Protein AF-A0A957HQA1-F1 (afdb_monomer_lite)

Radius of gyration: 39.04 Å; chains: 1; bounding box: 112×37×107 Å

Secondary structure (DSSP, 8-state):
--HHHHHHHHHHHHHHHHHHHHHHHHHHHHHHHHHH-EEEETTEEEE-----HHHHHHHHHHHHHHHHHHHHHHHHHHHHHHHHHHHHHHHHHHHHT-S-HHHHHHHHHHHHHTTTTTSSTTTT-B-TT-B-TT-B-TT-B-TT-B-TT-B-TT-B-TT-B-TT-B--HHHHHT-SB-TTPBPTTS-BGGG-------PPP---------PPP--S--TT--S---------SSSSSSSSSSS-S--

Structure (mmCIF, N/CA/C/O backbone):
data_AF-A0A957HQA1-F1
#
_entry.id   AF-A0A957HQA1-F1
#
loop_
_atom_site.group_PDB
_atom_site.id
_atom_site.type_symbol
_atom_site.label_atom_id
_atom_site.label_alt_id
_atom_site.label_comp_id
_atom_site.label_asym_id
_atom_site.label_entity_id
_atom_site.label_seq_id
_atom_site.pdbx_PDB_ins_code
_atom_site.Cartn_x
_atom_site.Cartn_y
_atom_site.Cartn_z
_atom_site.occupancy
_atom_site.B_iso_or_equiv
_atom_site.auth_seq_id
_atom_site.auth_comp_id
_atom_site.auth_asym_id
_atom_site.auth_atom_id
_atom_site.pdbx_PDB_model_num
ATOM 1 N N . MET A 1 1 ? 18.856 -10.582 5.691 1.00 44.25 1 MET A N 1
ATOM 2 C CA . MET A 1 1 ? 19.968 -10.814 4.741 1.00 44.25 1 MET A CA 1
ATOM 3 C C . MET A 1 1 ? 19.550 -10.868 3.257 1.00 44.25 1 MET A C 1
ATOM 5 O O . MET A 1 1 ? 20.418 -11.070 2.426 1.00 44.25 1 MET A O 1
ATOM 9 N N . ASN A 1 2 ? 18.275 -10.636 2.885 1.00 48.44 2 ASN A N 1
ATOM 10 C CA . ASN A 1 2 ? 17.789 -10.863 1.504 1.00 48.44 2 ASN A CA 1
ATOM 11 C C . ASN A 1 2 ? 17.397 -9.585 0.715 1.00 48.44 2 ASN A C 1
ATOM 13 O O . ASN A 1 2 ? 17.156 -9.640 -0.484 1.00 48.44 2 ASN A O 1
ATOM 17 N N . GLN A 1 3 ? 17.344 -8.415 1.366 1.00 47.41 3 GLN A N 1
ATOM 18 C CA . GLN A 1 3 ? 16.954 -7.147 0.717 1.00 47.41 3 GLN A CA 1
ATOM 19 C C . GLN A 1 3 ? 18.099 -6.530 -0.114 1.00 47.41 3 GLN A C 1
ATOM 21 O O . GLN A 1 3 ? 17.869 -5.955 -1.175 1.00 47.41 3 GLN A O 1
ATOM 26 N N . THR A 1 4 ? 19.350 -6.699 0.323 1.00 46.88 4 THR A N 1
ATOM 27 C CA . THR A 1 4 ? 20.542 -6.116 -0.320 1.00 46.88 4 THR A CA 1
ATOM 28 C C . THR A 1 4 ? 20.875 -6.765 -1.669 1.00 46.88 4 THR A C 1
ATOM 30 O O . THR A 1 4 ? 21.336 -6.084 -2.583 1.00 46.88 4 THR A O 1
ATOM 33 N N . ILE A 1 5 ? 20.590 -8.064 -1.816 1.00 53.38 5 ILE A N 1
ATOM 34 C CA . ILE A 1 5 ? 20.849 -8.850 -3.038 1.00 53.38 5 ILE A CA 1
ATOM 35 C C . ILE A 1 5 ? 19.794 -8.558 -4.122 1.00 53.38 5 ILE A C 1
ATOM 37 O O . ILE A 1 5 ? 20.101 -8.503 -5.312 1.00 53.38 5 ILE A O 1
ATOM 41 N N . GLN A 1 6 ? 18.543 -8.322 -3.721 1.00 54.06 6 GLN A N 1
ATOM 42 C CA . GLN A 1 6 ? 17.459 -7.961 -4.642 1.00 54.06 6 GLN A CA 1
ATOM 43 C C . GLN A 1 6 ? 17.639 -6.540 -5.203 1.00 54.06 6 GLN A C 1
ATOM 45 O O . GLN A 1 6 ? 17.403 -6.309 -6.387 1.00 54.06 6 GLN A O 1
ATOM 50 N N . TRP A 1 7 ? 18.121 -5.592 -4.387 1.00 52.28 7 TRP A N 1
ATOM 51 C CA . TRP A 1 7 ? 18.395 -4.218 -4.832 1.00 52.28 7 TRP A CA 1
ATOM 52 C C . TRP A 1 7 ? 19.521 -4.149 -5.876 1.00 52.28 7 TRP A C 1
ATOM 54 O O . TRP A 1 7 ? 19.398 -3.441 -6.873 1.00 52.28 7 TRP A O 1
ATOM 64 N N . THR A 1 8 ? 20.581 -4.944 -5.697 1.00 57.62 8 THR A N 1
ATOM 65 C CA . THR A 1 8 ? 21.710 -5.021 -6.642 1.00 57.62 8 THR A CA 1
ATOM 66 C C . THR A 1 8 ? 21.315 -5.659 -7.973 1.00 57.62 8 THR A C 1
ATOM 68 O O . THR A 1 8 ? 21.642 -5.110 -9.022 1.00 57.62 8 THR A O 1
ATOM 71 N N . LYS A 1 9 ? 20.541 -6.755 -7.964 1.00 59.03 9 LYS A N 1
ATOM 72 C CA . LYS A 1 9 ? 20.028 -7.366 -9.207 1.00 59.03 9 LYS A CA 1
ATOM 73 C C . LYS A 1 9 ? 19.050 -6.462 -9.967 1.00 59.03 9 LYS A C 1
ATOM 75 O O . LYS A 1 9 ? 19.062 -6.452 -11.192 1.00 59.03 9 LYS A O 1
ATOM 80 N N . ARG A 1 10 ? 18.220 -5.690 -9.259 1.00 61.06 10 ARG A N 1
ATOM 81 C CA . ARG A 1 10 ? 17.224 -4.792 -9.869 1.00 61.06 10 ARG A CA 1
ATOM 82 C C . ARG A 1 10 ? 17.860 -3.596 -10.581 1.00 61.06 10 ARG A C 1
ATOM 84 O O . ARG A 1 10 ? 17.420 -3.222 -11.662 1.00 61.06 10 ARG A O 1
ATOM 91 N N . ASN A 1 11 ? 18.922 -3.029 -10.010 1.00 70.19 11 ASN A N 1
ATOM 92 C CA . ASN A 1 11 ? 19.667 -1.959 -10.674 1.00 70.19 11 ASN A CA 1
ATOM 93 C C . ASN A 1 11 ? 20.446 -2.490 -11.885 1.00 70.19 11 ASN A C 1
ATOM 95 O O . ASN A 1 11 ? 20.629 -1.774 -12.858 1.00 70.19 11 ASN A O 1
ATOM 99 N N . PHE A 1 12 ? 20.864 -3.756 -11.860 1.00 82.50 12 PHE A N 1
ATOM 100 C CA . PHE A 1 12 ? 21.630 -4.348 -12.952 1.00 82.50 12 PHE A CA 1
ATOM 101 C C . PHE A 1 12 ? 20.858 -4.381 -14.284 1.00 82.50 12 PHE A C 1
ATOM 103 O O . PHE A 1 12 ? 21.414 -3.996 -15.306 1.00 82.50 12 PHE A O 1
ATOM 110 N N . ILE A 1 13 ? 19.577 -4.773 -14.286 1.00 86.69 13 ILE A N 1
ATOM 111 C CA . ILE A 1 13 ? 18.784 -4.899 -15.528 1.00 86.69 13 ILE A CA 1
ATOM 112 C C . ILE A 1 13 ? 18.572 -3.535 -16.199 1.00 86.69 13 ILE A C 1
ATOM 114 O O . ILE A 1 13 ? 18.790 -3.396 -17.403 1.00 86.69 13 ILE A O 1
ATOM 118 N N . SER A 1 14 ? 18.198 -2.516 -15.423 1.00 88.12 14 SER A N 1
ATOM 119 C CA . SER A 1 14 ? 18.042 -1.152 -15.942 1.00 88.12 14 SER A CA 1
ATOM 120 C C . SER A 1 14 ? 19.374 -0.569 -16.422 1.00 88.12 14 SER A C 1
ATOM 122 O O . SER A 1 14 ? 19.416 0.010 -17.504 1.00 88.12 14 SER A O 1
ATOM 124 N N . ILE A 1 15 ? 20.475 -0.787 -15.689 1.00 90.94 15 ILE A N 1
ATOM 125 C CA . ILE A 1 15 ? 21.826 -0.379 -16.115 1.00 90.94 15 ILE A CA 1
ATOM 126 C C . ILE A 1 15 ? 22.192 -1.007 -17.465 1.00 90.94 15 ILE A C 1
ATOM 128 O O . ILE A 1 15 ? 22.654 -0.294 -18.352 1.00 90.94 15 ILE A O 1
ATOM 132 N N . VAL A 1 16 ? 21.947 -2.308 -17.655 1.00 93.56 16 VAL A N 1
ATOM 133 C CA . VAL A 1 16 ? 22.197 -2.985 -18.940 1.00 93.56 16 VAL A CA 1
ATOM 134 C C . VAL A 1 16 ? 21.375 -2.349 -20.064 1.00 93.56 16 VAL A C 1
ATOM 136 O O . VAL A 1 16 ? 21.927 -2.060 -21.124 1.00 93.56 16 VAL A O 1
ATOM 139 N N . GLY A 1 17 ? 20.091 -2.061 -19.825 1.00 93.81 17 GLY A N 1
ATOM 140 C CA . GLY A 1 17 ? 19.240 -1.363 -20.794 1.00 93.81 17 GLY A CA 1
ATOM 141 C C . GLY A 1 17 ? 19.801 0.005 -21.203 1.00 93.81 17 GLY A C 1
ATOM 142 O O . GLY A 1 17 ? 19.882 0.306 -22.391 1.00 93.81 17 GLY A O 1
ATOM 143 N N . PHE A 1 18 ? 20.264 0.813 -20.244 1.00 95.44 18 PHE A N 1
ATOM 144 C CA . PHE A 1 18 ? 20.869 2.117 -20.539 1.00 95.44 18 PHE A CA 1
ATOM 145 C C . PHE A 1 18 ? 22.213 2.012 -21.268 1.00 95.44 18 PHE A C 1
ATOM 147 O O . PHE A 1 18 ? 22.478 2.816 -22.159 1.00 95.44 18 PHE A O 1
ATOM 154 N N . ILE A 1 19 ? 23.045 1.020 -20.936 1.00 96.06 19 ILE A N 1
ATOM 155 C CA . ILE A 1 19 ? 24.314 0.777 -21.638 1.00 96.06 19 ILE A CA 1
ATOM 156 C C . ILE A 1 19 ? 24.051 0.414 -23.101 1.00 96.06 19 ILE A C 1
ATOM 158 O O . ILE A 1 19 ? 24.708 0.959 -23.986 1.00 96.06 19 ILE A O 1
ATOM 162 N N . LEU A 1 20 ? 23.077 -0.459 -23.371 1.00 96.81 20 LEU A N 1
ATOM 163 C CA . LEU A 1 20 ? 22.708 -0.829 -24.739 1.00 96.81 20 LEU A CA 1
ATOM 164 C C . LEU A 1 20 ? 22.153 0.368 -25.517 1.00 96.81 20 LEU A C 1
ATOM 166 O O . LEU A 1 20 ? 22.534 0.562 -26.667 1.00 96.81 20 LEU A O 1
ATOM 170 N N . ALA A 1 21 ? 21.329 1.210 -24.885 1.00 96.81 21 ALA A N 1
ATOM 171 C CA . ALA A 1 21 ? 20.842 2.443 -25.503 1.00 96.81 21 ALA A CA 1
ATOM 172 C C . ALA A 1 21 ? 21.992 3.408 -25.841 1.00 96.81 21 ALA A C 1
ATOM 174 O O . ALA A 1 21 ? 22.020 3.982 -26.927 1.00 96.81 21 ALA A O 1
ATOM 175 N N . ALA A 1 22 ? 22.963 3.563 -24.936 1.00 97.00 22 ALA A N 1
ATOM 176 C CA . ALA A 1 22 ? 24.139 4.395 -25.171 1.00 97.00 22 ALA A CA 1
ATOM 177 C C . ALA A 1 22 ? 25.023 3.830 -26.294 1.00 97.00 22 ALA A C 1
ATOM 179 O O . ALA A 1 22 ? 25.469 4.582 -27.157 1.00 97.00 22 ALA A O 1
ATOM 180 N N . ALA A 1 23 ? 25.238 2.513 -26.325 1.00 96.50 23 ALA A N 1
ATOM 181 C CA . ALA A 1 23 ? 25.981 1.848 -27.392 1.00 96.50 23 ALA A CA 1
ATOM 182 C C . ALA A 1 23 ? 25.284 2.008 -28.751 1.00 96.50 23 ALA A C 1
ATOM 184 O O . ALA A 1 23 ? 25.939 2.365 -29.728 1.00 96.50 23 ALA A O 1
ATOM 185 N N . ALA A 1 24 ? 23.961 1.821 -28.799 1.00 96.81 24 ALA A N 1
ATOM 186 C CA . ALA A 1 24 ? 23.149 2.054 -29.988 1.00 96.81 24 ALA A CA 1
ATOM 187 C C . ALA A 1 24 ? 23.309 3.488 -30.505 1.00 96.81 24 ALA A C 1
ATOM 189 O O . ALA A 1 24 ? 23.586 3.700 -31.683 1.00 96.81 24 ALA A O 1
ATOM 190 N N . PHE A 1 25 ? 23.207 4.470 -29.606 1.00 96.81 25 PHE A N 1
ATOM 191 C CA . PHE A 1 25 ? 23.376 5.878 -29.943 1.00 96.81 25 PHE A CA 1
ATOM 192 C C . PHE A 1 25 ? 24.779 6.183 -30.481 1.00 96.81 25 PHE A C 1
ATOM 194 O O . PHE A 1 25 ? 24.907 6.824 -31.521 1.00 96.81 25 PHE A O 1
ATOM 201 N N . LEU A 1 26 ? 25.832 5.696 -29.817 1.00 95.44 26 LEU A N 1
ATOM 202 C CA . LEU A 1 26 ? 27.216 5.906 -30.250 1.00 95.44 26 LEU A CA 1
ATOM 203 C C . LEU A 1 26 ? 27.505 5.254 -31.605 1.00 95.44 26 LEU A C 1
ATOM 205 O O . LEU A 1 26 ? 28.166 5.867 -32.436 1.00 95.44 26 LEU A O 1
ATOM 209 N N . MET A 1 27 ? 27.000 4.042 -31.848 1.00 92.88 27 MET A N 1
ATOM 210 C CA . MET A 1 27 ? 27.156 3.367 -33.139 1.00 92.88 27 MET A CA 1
ATOM 211 C C . MET A 1 27 ? 26.398 4.087 -34.253 1.00 92.88 27 MET A C 1
ATOM 213 O O . MET A 1 27 ? 26.952 4.261 -35.335 1.00 92.88 27 MET A O 1
ATOM 217 N N . GLY A 1 28 ? 25.177 4.558 -33.984 1.00 91.88 28 GLY A N 1
ATOM 218 C CA . GLY A 1 28 ? 24.414 5.366 -34.936 1.00 91.88 28 GLY A CA 1
ATOM 219 C C . GLY A 1 28 ? 25.115 6.689 -35.253 1.00 91.88 28 GLY A C 1
ATOM 220 O O . GLY A 1 28 ? 25.251 7.054 -36.418 1.00 91.88 28 GLY A O 1
ATOM 221 N N . LEU A 1 29 ? 25.642 7.372 -34.230 1.00 91.38 29 LEU A N 1
ATOM 222 C CA . LEU A 1 29 ? 26.403 8.611 -34.391 1.00 91.38 29 LEU A CA 1
ATOM 223 C C . LEU A 1 29 ? 27.703 8.388 -35.173 1.00 91.38 29 LEU A C 1
ATOM 225 O O . LEU A 1 29 ? 28.023 9.172 -36.058 1.00 91.38 29 LEU A O 1
ATOM 229 N N . PHE A 1 30 ? 28.442 7.319 -34.874 1.00 88.81 30 PHE A N 1
ATOM 230 C CA . PHE A 1 30 ? 29.665 6.971 -35.596 1.00 88.81 30 PHE A CA 1
ATOM 231 C C . PHE A 1 30 ? 29.376 6.617 -37.058 1.00 88.81 30 PHE A C 1
ATOM 233 O O . PHE A 1 30 ? 30.076 7.093 -37.948 1.00 88.81 30 PHE A O 1
ATOM 240 N N . GLY A 1 31 ? 28.314 5.847 -37.316 1.00 86.31 31 GLY A N 1
ATOM 241 C CA . GLY A 1 31 ? 27.829 5.570 -38.668 1.00 86.31 31 GLY A CA 1
ATOM 242 C C . GLY A 1 31 ? 27.496 6.852 -39.433 1.00 86.31 31 GLY A C 1
ATOM 243 O O . GLY A 1 31 ? 27.969 7.028 -40.553 1.00 86.31 31 GLY A O 1
ATOM 244 N N . TYR A 1 32 ? 26.773 7.780 -38.799 1.00 87.50 32 TYR A N 1
ATOM 245 C CA . TYR A 1 32 ? 26.426 9.079 -39.383 1.00 87.50 32 TYR A CA 1
ATOM 246 C C . TYR A 1 32 ? 27.660 9.942 -39.681 1.00 87.50 32 TYR A C 1
ATOM 248 O O . TYR A 1 32 ? 27.794 10.465 -40.783 1.00 87.50 32 TYR A O 1
ATOM 256 N N . ILE A 1 33 ? 28.586 10.071 -38.722 1.00 84.69 33 ILE A N 1
ATOM 257 C CA . ILE A 1 33 ? 29.827 10.836 -38.912 1.00 84.69 33 ILE A CA 1
ATOM 258 C C . ILE A 1 33 ? 30.634 10.242 -40.062 1.00 84.69 33 ILE A C 1
ATOM 260 O O . ILE A 1 33 ? 31.096 10.985 -40.918 1.00 84.69 33 ILE A O 1
ATOM 264 N N . ASN A 1 34 ? 30.769 8.918 -40.117 1.00 79.25 34 ASN A N 1
ATOM 265 C CA . ASN A 1 34 ? 31.495 8.260 -41.195 1.00 79.25 34 ASN A CA 1
ATOM 266 C C . ASN A 1 34 ? 30.861 8.527 -42.563 1.00 79.25 34 ASN A C 1
ATOM 268 O O . ASN A 1 34 ? 31.594 8.786 -43.504 1.00 79.25 34 ASN A O 1
ATOM 272 N N . GLN A 1 35 ? 29.530 8.511 -42.676 1.00 78.38 35 GLN A N 1
ATOM 273 C CA . GLN A 1 35 ? 28.838 8.800 -43.939 1.00 78.38 35 GLN A CA 1
ATOM 274 C C . GLN A 1 35 ? 28.946 10.268 -44.386 1.00 78.38 35 GLN A C 1
ATOM 276 O O . GLN A 1 35 ? 28.813 10.542 -45.572 1.00 78.38 35 GLN A O 1
ATOM 281 N N . HIS A 1 36 ? 29.174 11.207 -43.463 1.00 80.06 36 HIS A N 1
ATOM 282 C CA . HIS A 1 36 ? 29.108 12.650 -43.736 1.00 80.06 36 HIS A CA 1
ATOM 283 C C . HIS A 1 36 ? 30.406 13.421 -43.432 1.00 80.06 36 HIS A C 1
ATOM 285 O O . HIS A 1 36 ? 30.396 14.651 -43.389 1.00 80.06 36 HIS A O 1
ATOM 291 N N . ALA A 1 37 ? 31.530 12.740 -43.194 1.00 80.00 37 ALA A N 1
ATOM 292 C CA . ALA A 1 37 ? 32.796 13.397 -42.881 1.00 80.00 37 ALA A CA 1
ATOM 293 C C . ALA A 1 37 ? 33.423 14.044 -44.130 1.00 80.00 37 ALA A C 1
ATOM 295 O O . ALA A 1 37 ? 33.881 13.355 -45.043 1.00 80.00 37 ALA A O 1
ATOM 296 N N . THR A 1 38 ? 33.514 15.373 -44.135 1.00 77.38 38 THR A N 1
ATOM 297 C CA . THR A 1 38 ? 34.178 16.170 -45.177 1.00 77.38 38 THR A CA 1
ATOM 298 C C . THR A 1 38 ? 35.317 17.003 -44.590 1.00 77.38 38 THR A C 1
ATOM 300 O O . THR A 1 38 ? 35.286 17.403 -43.423 1.00 77.38 38 THR A O 1
ATOM 303 N N . ILE A 1 39 ? 36.350 17.270 -45.392 1.00 79.31 39 ILE A N 1
ATOM 304 C CA . ILE A 1 39 ? 37.412 18.234 -45.075 1.00 79.31 39 ILE A CA 1
ATOM 305 C C . ILE A 1 39 ? 37.597 19.226 -46.216 1.00 79.31 39 ILE A C 1
ATOM 307 O O . ILE A 1 39 ? 37.361 18.913 -47.378 1.00 79.31 39 ILE A O 1
ATOM 311 N N . MET A 1 40 ? 38.077 20.422 -45.886 1.00 78.56 40 MET A N 1
ATOM 312 C CA . MET A 1 40 ? 38.428 21.432 -46.880 1.00 78.56 40 MET A CA 1
ATOM 313 C C . MET A 1 40 ? 39.889 21.268 -47.295 1.00 78.56 40 MET A C 1
ATOM 315 O O . MET A 1 40 ? 40.793 21.486 -46.487 1.00 78.56 40 MET A O 1
ATOM 319 N N . VAL A 1 41 ? 40.127 20.938 -48.564 1.00 82.31 41 VAL A N 1
ATOM 320 C CA . VAL A 1 41 ? 41.465 20.925 -49.172 1.00 82.31 41 VAL A CA 1
ATOM 321 C C . VAL A 1 41 ? 41.466 21.939 -50.309 1.00 82.31 41 VAL A C 1
ATOM 323 O O . VAL A 1 41 ? 40.676 21.832 -51.240 1.00 82.31 41 VAL A O 1
ATOM 326 N N . ASN A 1 42 ? 42.335 22.953 -50.240 1.00 83.38 42 ASN A N 1
ATOM 327 C CA . ASN A 1 42 ? 42.439 24.011 -51.259 1.00 83.38 42 ASN A CA 1
ATOM 328 C C . ASN A 1 42 ? 41.091 24.689 -51.605 1.00 83.38 42 ASN A C 1
ATOM 330 O O . ASN A 1 42 ? 40.775 24.888 -52.775 1.00 83.38 42 ASN A O 1
ATOM 334 N N . ASN A 1 43 ? 40.290 25.041 -50.590 1.00 83.50 43 ASN A N 1
ATOM 335 C CA . ASN A 1 43 ? 38.942 25.622 -50.729 1.00 83.50 43 ASN A CA 1
ATOM 336 C C . ASN A 1 43 ? 37.916 24.746 -51.478 1.00 83.50 43 ASN A C 1
ATOM 338 O O . ASN A 1 43 ? 36.863 25.251 -51.866 1.00 83.50 43 ASN A O 1
ATOM 342 N N . GLN A 1 44 ? 38.182 23.451 -51.649 1.00 82.12 44 GLN A N 1
ATOM 343 C CA . GLN A 1 44 ? 37.194 22.480 -52.112 1.00 82.12 44 GLN A CA 1
ATOM 344 C C . GLN A 1 44 ? 36.842 21.505 -50.987 1.00 82.12 44 GLN A C 1
ATOM 346 O O . GLN A 1 44 ? 37.721 21.076 -50.235 1.00 82.12 44 GLN A O 1
ATOM 351 N N . GLU A 1 45 ? 35.555 21.175 -50.871 1.00 79.06 45 GLU A N 1
ATOM 352 C CA . GLU A 1 45 ? 35.091 20.092 -50.006 1.00 79.06 45 GLU A CA 1
ATOM 353 C C . GLU A 1 45 ? 35.538 18.759 -50.603 1.00 79.06 45 GLU A C 1
ATOM 355 O O . GLU A 1 45 ? 35.242 18.442 -51.755 1.00 79.06 45 GLU A O 1
ATOM 360 N N . VAL A 1 46 ? 36.277 17.989 -49.814 1.00 77.88 46 VAL A N 1
ATOM 361 C CA . VAL A 1 46 ? 36.701 16.632 -50.136 1.00 77.88 46 VAL A CA 1
ATOM 362 C C . VAL A 1 46 ? 36.097 15.715 -49.080 1.00 77.88 46 VAL A C 1
ATOM 364 O O . VAL A 1 46 ? 36.367 15.866 -47.886 1.00 77.88 46 VAL A O 1
ATOM 367 N N . GLU A 1 47 ? 35.261 14.774 -49.508 1.00 75.12 47 GLU A N 1
ATOM 368 C CA . GLU A 1 47 ? 34.765 13.707 -48.639 1.00 75.12 47 GLU A CA 1
ATOM 369 C C . GLU A 1 47 ? 35.942 12.843 -48.172 1.00 75.12 47 GLU A C 1
ATOM 371 O O . GLU A 1 47 ? 36.780 12.417 -48.966 1.00 75.12 47 GLU A O 1
ATOM 376 N N . LEU A 1 48 ? 36.023 12.587 -46.866 1.00 67.12 48 LEU A N 1
ATOM 377 C CA . LEU A 1 48 ? 37.079 11.762 -46.270 1.00 67.12 48 LEU A CA 1
ATOM 378 C C . LEU A 1 48 ? 36.877 10.256 -46.520 1.00 67.12 48 LEU A C 1
ATOM 380 O O . LEU A 1 48 ? 37.663 9.438 -46.037 1.00 67.12 48 LEU A O 1
ATOM 384 N N . TYR A 1 49 ? 35.807 9.878 -47.217 1.00 61.81 49 TYR A N 1
ATOM 385 C CA . TYR A 1 49 ? 35.302 8.515 -47.241 1.00 61.81 49 TYR A CA 1
ATOM 386 C C . TYR A 1 49 ? 36.000 7.625 -48.280 1.00 61.81 49 TYR A C 1
ATOM 388 O O . TYR A 1 49 ? 36.157 7.995 -49.440 1.00 61.81 49 TYR A O 1
ATOM 396 N N . GLN A 1 50 ? 36.372 6.410 -47.864 1.00 59.09 50 GLN A N 1
ATOM 397 C CA . GLN A 1 50 ? 36.621 5.282 -48.765 1.00 59.09 50 GLN A CA 1
ATOM 398 C C . GLN A 1 50 ? 35.356 4.415 -48.816 1.00 59.09 50 GLN A C 1
ATOM 400 O O . GLN A 1 50 ? 34.928 3.895 -47.785 1.00 59.09 50 GLN A O 1
ATOM 405 N N . ASP A 1 51 ? 34.797 4.256 -50.017 1.00 54.25 51 ASP A N 1
ATOM 406 C CA . ASP A 1 51 ? 33.645 3.426 -50.399 1.00 54.25 51 ASP A CA 1
ATOM 407 C C . ASP A 1 51 ? 33.567 2.057 -49.693 1.00 54.25 51 ASP A C 1
ATOM 409 O O . ASP A 1 51 ? 33.956 1.019 -50.233 1.00 54.25 51 ASP A O 1
ATOM 413 N N . SER A 1 52 ? 32.985 2.001 -48.497 1.00 66.06 52 SER A N 1
ATOM 414 C CA . SER A 1 52 ? 32.472 0.744 -47.951 1.00 66.06 52 SER A CA 1
ATOM 415 C C . SER A 1 52 ? 31.007 0.923 -47.562 1.00 66.06 52 SER A C 1
ATOM 417 O O . SER A 1 52 ? 30.694 1.041 -46.378 1.00 66.06 52 SER A O 1
ATOM 419 N N . PRO A 1 53 ? 30.080 0.905 -48.544 1.00 68.56 53 PRO A N 1
ATOM 420 C CA . PRO A 1 53 ? 28.633 0.889 -48.280 1.00 68.56 53 PRO A CA 1
ATOM 421 C C . PRO A 1 53 ? 28.243 -0.137 -47.200 1.00 68.56 53 PRO A C 1
ATOM 423 O O . PRO A 1 53 ? 27.371 0.110 -46.375 1.00 68.56 53 PRO A O 1
ATOM 426 N N . PHE A 1 54 ? 29.006 -1.230 -47.111 1.00 78.06 54 PHE A N 1
ATOM 427 C CA . PHE A 1 54 ? 28.937 -2.210 -46.033 1.00 78.06 54 PHE A CA 1
ATOM 428 C C . PHE A 1 54 ? 29.031 -1.625 -44.609 1.00 78.06 54 PHE A C 1
ATOM 430 O O . PHE A 1 54 ? 28.229 -2.002 -43.760 1.00 78.06 54 PHE A O 1
ATOM 437 N N . LEU A 1 55 ? 29.992 -0.737 -44.309 1.00 77.06 55 LEU A N 1
ATOM 438 C CA . LEU A 1 55 ? 30.185 -0.221 -42.946 1.00 77.06 55 LEU A CA 1
ATOM 439 C C . LEU A 1 55 ? 29.040 0.704 -42.524 1.00 77.06 55 LEU A C 1
ATOM 441 O O . LEU A 1 55 ? 28.591 0.622 -41.383 1.00 77.06 55 LEU A O 1
ATOM 445 N N . GLY A 1 56 ? 28.543 1.549 -43.431 1.00 78.50 56 GLY A N 1
ATOM 446 C CA . GLY A 1 56 ? 27.393 2.416 -43.163 1.00 78.50 56 GLY A CA 1
ATOM 447 C C . GLY A 1 56 ? 26.138 1.616 -42.800 1.00 78.50 56 GLY A C 1
ATOM 448 O O . GLY A 1 56 ? 25.559 1.822 -41.730 1.00 78.50 56 GLY A O 1
ATOM 449 N N . ASP A 1 57 ? 25.783 0.645 -43.643 1.00 84.06 57 ASP A N 1
ATOM 450 C CA . ASP A 1 57 ? 24.630 -0.234 -43.422 1.00 84.06 57 ASP A CA 1
ATOM 451 C C . ASP A 1 57 ? 24.798 -1.084 -42.154 1.00 84.06 57 ASP A C 1
ATOM 453 O O . ASP A 1 57 ? 23.849 -1.298 -41.398 1.00 84.06 57 ASP A O 1
ATOM 457 N N . PHE A 1 58 ? 26.023 -1.530 -41.869 1.00 86.88 58 PHE A N 1
ATOM 458 C CA . PHE A 1 58 ? 26.349 -2.270 -40.654 1.00 86.88 58 PHE A CA 1
ATOM 459 C C . PHE A 1 58 ? 26.087 -1.449 -39.382 1.00 86.88 58 PHE A C 1
ATOM 461 O O . PHE A 1 58 ? 25.412 -1.937 -38.473 1.00 86.88 58 PHE A O 1
ATOM 468 N N . TYR A 1 59 ? 26.566 -0.199 -39.312 1.00 87.38 59 TYR A N 1
ATOM 469 C CA . TYR A 1 59 ? 26.335 0.665 -38.148 1.00 87.38 59 TYR A CA 1
ATOM 470 C C . TYR A 1 59 ? 24.856 1.019 -37.976 1.00 87.38 59 TYR A C 1
ATOM 472 O O . TYR A 1 59 ? 24.357 1.011 -36.847 1.00 87.38 59 TYR A O 1
ATOM 480 N N . ALA A 1 60 ? 24.136 1.280 -39.069 1.00 87.31 60 ALA A N 1
ATOM 481 C CA . ALA A 1 60 ? 22.700 1.547 -39.026 1.00 87.31 60 ALA A CA 1
ATOM 482 C C . ALA A 1 60 ? 21.906 0.334 -38.505 1.00 87.31 60 ALA A C 1
ATOM 484 O O . ALA A 1 60 ? 21.095 0.473 -37.591 1.00 87.31 60 ALA A O 1
ATOM 485 N N . ASN A 1 61 ? 22.196 -0.867 -39.009 1.00 92.25 61 ASN A N 1
ATOM 486 C CA . ASN A 1 61 ? 21.499 -2.086 -38.599 1.00 92.25 61 ASN A CA 1
ATOM 487 C C . ASN A 1 61 ? 21.791 -2.456 -37.140 1.00 92.25 61 ASN A C 1
ATOM 489 O O . ASN A 1 61 ? 20.866 -2.710 -36.368 1.00 92.25 61 ASN A O 1
ATOM 493 N N . ILE A 1 62 ? 23.064 -2.444 -36.726 1.00 92.56 62 ILE A N 1
ATOM 494 C CA . ILE A 1 62 ? 23.422 -2.790 -35.344 1.00 92.56 62 ILE A CA 1
ATOM 495 C C . ILE A 1 62 ? 22.891 -1.750 -34.360 1.00 92.56 62 ILE A C 1
ATOM 497 O O . ILE A 1 62 ? 22.387 -2.122 -33.301 1.00 92.56 62 ILE A O 1
ATOM 501 N N . SER A 1 63 ? 22.968 -0.457 -34.686 1.00 93.62 63 SER A N 1
ATOM 502 C CA . SER A 1 63 ? 22.419 0.578 -33.805 1.00 93.62 63 SER A CA 1
ATOM 503 C C . SER A 1 63 ? 20.905 0.438 -33.631 1.00 93.62 63 SER A C 1
ATOM 505 O O . SER A 1 63 ? 20.424 0.517 -32.500 1.00 93.62 63 SER A O 1
ATOM 507 N N . ALA A 1 64 ? 20.161 0.156 -34.703 1.00 95.12 64 ALA A N 1
ATOM 508 C CA . ALA A 1 64 ? 18.720 -0.069 -34.638 1.00 95.12 64 ALA A CA 1
ATOM 509 C C . ALA A 1 64 ? 18.360 -1.297 -33.781 1.00 95.12 64 ALA A C 1
ATOM 511 O O . ALA A 1 64 ? 17.494 -1.209 -32.906 1.00 95.12 64 ALA A O 1
ATOM 512 N N . GLU A 1 65 ? 19.062 -2.418 -33.968 1.00 96.81 65 GLU A N 1
ATOM 513 C CA . GLU A 1 65 ? 18.863 -3.639 -33.177 1.00 96.81 65 GLU A CA 1
ATOM 514 C C . GLU A 1 65 ? 19.154 -3.401 -31.690 1.00 96.81 65 GLU A C 1
ATOM 516 O O . GLU A 1 65 ? 18.305 -3.668 -30.835 1.00 96.81 65 GLU A O 1
ATOM 521 N N . LEU A 1 66 ? 20.307 -2.806 -31.362 1.00 95.94 66 LEU A N 1
ATOM 522 C CA . LEU A 1 66 ? 20.669 -2.481 -29.980 1.00 95.94 66 LEU A CA 1
ATOM 523 C C . LEU A 1 66 ? 19.666 -1.518 -29.335 1.00 95.94 66 LEU A C 1
ATOM 525 O O . LEU A 1 66 ? 19.317 -1.695 -28.164 1.00 95.94 66 LEU A O 1
ATOM 529 N N . ALA A 1 67 ? 19.167 -0.533 -30.088 1.00 95.62 67 ALA A N 1
ATOM 530 C CA . ALA A 1 67 ? 18.140 0.385 -29.609 1.00 95.62 67 ALA A CA 1
ATOM 531 C C . ALA A 1 67 ? 16.836 -0.358 -29.285 1.00 95.62 67 ALA A C 1
ATOM 533 O O . ALA A 1 67 ? 16.259 -0.140 -28.217 1.00 95.62 67 ALA A O 1
ATOM 534 N N . SER A 1 68 ? 16.391 -1.272 -30.152 1.00 97.38 68 SER A N 1
ATOM 535 C CA . SER A 1 68 ? 15.162 -2.045 -29.932 1.00 97.38 68 SER A CA 1
ATOM 536 C C . SER A 1 68 ? 15.246 -2.945 -28.690 1.00 97.38 68 SER A C 1
ATOM 538 O O . SER A 1 68 ? 14.312 -2.993 -27.879 1.00 97.38 68 SER A O 1
ATOM 540 N N . ILE A 1 69 ? 16.398 -3.589 -28.478 1.00 96.38 69 ILE A N 1
ATOM 541 C CA . ILE A 1 69 ? 16.664 -4.436 -27.311 1.00 96.38 69 ILE A CA 1
ATOM 542 C C . ILE A 1 69 ? 16.685 -3.581 -26.043 1.00 96.38 69 ILE A C 1
ATOM 544 O O . ILE A 1 69 ? 16.037 -3.927 -25.052 1.00 96.38 69 ILE A O 1
ATOM 548 N N . ALA A 1 70 ? 17.387 -2.446 -26.073 1.00 96.62 70 ALA A N 1
ATOM 549 C CA . ALA A 1 70 ? 17.466 -1.523 -24.948 1.00 96.62 70 ALA A CA 1
ATOM 550 C C . ALA A 1 70 ? 16.078 -1.028 -24.523 1.00 96.62 70 ALA A C 1
ATOM 552 O O . ALA A 1 70 ? 15.723 -1.104 -23.345 1.00 96.62 70 ALA A O 1
ATOM 553 N N . ILE A 1 71 ? 15.267 -0.586 -25.489 1.00 95.88 71 ILE A N 1
ATOM 554 C CA . ILE A 1 71 ? 13.891 -0.139 -25.253 1.00 95.88 71 ILE A CA 1
ATOM 555 C C . ILE A 1 71 ? 13.070 -1.269 -24.628 1.00 95.88 71 ILE A C 1
ATOM 557 O O . ILE A 1 71 ? 12.410 -1.057 -23.611 1.00 95.88 71 ILE A O 1
ATOM 561 N N . THR A 1 72 ? 13.148 -2.477 -25.186 1.00 97.19 72 THR A N 1
ATOM 562 C CA . THR A 1 72 ? 12.414 -3.644 -24.681 1.00 97.19 72 THR A CA 1
ATOM 563 C C . THR A 1 72 ? 12.768 -3.944 -23.222 1.00 97.19 72 THR A C 1
ATOM 565 O O . THR A 1 72 ? 11.874 -4.097 -22.389 1.00 97.19 72 THR A O 1
ATOM 568 N N . ILE A 1 73 ? 14.058 -3.962 -22.877 1.00 95.25 73 ILE A N 1
ATOM 569 C CA . ILE A 1 73 ? 14.529 -4.204 -21.504 1.00 95.25 73 ILE A CA 1
ATOM 570 C C . ILE A 1 73 ? 14.021 -3.121 -20.550 1.00 95.25 73 ILE A C 1
ATOM 572 O O . ILE A 1 73 ? 13.493 -3.442 -19.484 1.00 95.25 73 ILE A O 1
ATOM 576 N N . LEU A 1 74 ? 14.150 -1.848 -20.930 1.00 93.75 74 LEU A N 1
ATOM 577 C CA . LEU A 1 74 ? 13.724 -0.723 -20.096 1.00 93.75 74 LEU A CA 1
ATOM 578 C C . LEU A 1 74 ? 12.205 -0.720 -19.879 1.00 93.75 74 LEU A C 1
ATOM 580 O O . LEU A 1 74 ? 11.748 -0.452 -18.768 1.00 93.75 74 LEU A O 1
ATOM 584 N N . ILE A 1 75 ? 11.420 -1.073 -20.902 1.00 95.25 75 ILE A N 1
ATOM 585 C CA . ILE A 1 75 ? 9.964 -1.228 -20.783 1.00 95.25 75 ILE A CA 1
ATOM 586 C C . ILE A 1 75 ? 9.622 -2.376 -19.829 1.00 95.25 75 ILE A C 1
ATOM 588 O O . ILE A 1 75 ? 8.805 -2.192 -18.925 1.00 95.25 75 ILE A O 1
ATOM 592 N N . ILE A 1 76 ? 10.243 -3.547 -19.997 1.00 93.50 76 ILE A N 1
ATOM 593 C CA . ILE A 1 76 ? 10.003 -4.710 -19.131 1.00 93.50 76 ILE A CA 1
ATOM 594 C C . ILE A 1 76 ? 10.342 -4.374 -17.676 1.00 93.50 76 ILE A C 1
ATOM 596 O O . ILE A 1 76 ? 9.547 -4.659 -16.779 1.00 93.50 76 ILE A O 1
ATOM 600 N N . ASP A 1 77 ? 11.487 -3.736 -17.431 1.00 91.75 77 ASP A N 1
ATOM 601 C CA . ASP A 1 77 ? 11.887 -3.321 -16.089 1.00 91.75 77 ASP A CA 1
ATOM 602 C C . ASP A 1 77 ? 10.895 -2.308 -15.497 1.00 91.75 77 ASP A C 1
ATOM 604 O O . ASP A 1 77 ? 10.402 -2.504 -14.385 1.00 91.75 77 ASP A O 1
ATOM 608 N N . ALA A 1 78 ? 10.494 -1.288 -16.262 1.00 89.19 78 ALA A N 1
ATOM 609 C CA . ALA A 1 78 ? 9.505 -0.307 -15.823 1.00 89.19 78 ALA A CA 1
ATOM 610 C C . ALA A 1 78 ? 8.151 -0.952 -15.467 1.00 89.19 78 ALA A C 1
ATOM 612 O O . ALA A 1 78 ? 7.538 -0.597 -14.453 1.00 89.19 78 ALA A O 1
ATOM 613 N N . ILE A 1 79 ? 7.688 -1.924 -16.260 1.00 91.00 79 ILE A N 1
ATOM 614 C CA . ILE A 1 79 ? 6.462 -2.685 -15.983 1.00 91.00 79 ILE A CA 1
ATOM 615 C C . ILE A 1 79 ? 6.619 -3.507 -14.700 1.00 91.00 79 ILE A C 1
ATOM 617 O O . ILE A 1 79 ? 5.744 -3.463 -13.830 1.00 91.00 79 ILE A O 1
ATOM 621 N N . ASN A 1 80 ? 7.731 -4.224 -14.545 1.00 89.00 80 ASN A N 1
ATOM 622 C CA . ASN A 1 80 ? 7.987 -5.054 -13.369 1.00 89.00 80 ASN A CA 1
ATOM 623 C C . ASN A 1 80 ? 8.091 -4.216 -12.089 1.00 89.00 80 ASN A C 1
ATOM 625 O O . ASN A 1 80 ? 7.523 -4.586 -11.062 1.00 89.00 80 ASN A O 1
ATOM 629 N N . GLN A 1 81 ? 8.732 -3.046 -12.145 1.00 86.06 81 GLN A N 1
ATOM 630 C CA . GLN A 1 81 ? 8.792 -2.123 -11.012 1.00 86.06 81 GLN A CA 1
ATOM 631 C C . GLN A 1 81 ? 7.400 -1.660 -10.566 1.00 86.06 81 GLN A C 1
ATOM 633 O O . GLN A 1 81 ? 7.132 -1.584 -9.364 1.00 86.06 81 GLN A O 1
ATOM 638 N N . ARG A 1 82 ? 6.506 -1.360 -11.518 1.00 88.25 82 ARG A N 1
ATOM 639 C CA . ARG A 1 82 ? 5.121 -0.970 -11.216 1.00 88.25 82 ARG A CA 1
ATOM 640 C C . ARG A 1 82 ? 4.340 -2.125 -10.593 1.00 88.25 82 ARG A C 1
ATOM 642 O O . ARG A 1 82 ? 3.698 -1.921 -9.567 1.00 88.25 82 ARG A O 1
ATOM 649 N N . ARG A 1 83 ? 4.443 -3.331 -11.162 1.00 89.69 83 ARG A N 1
ATOM 650 C CA . ARG A 1 83 ? 3.765 -4.535 -10.649 1.00 89.69 83 ARG A CA 1
ATOM 651 C C . ARG A 1 83 ? 4.194 -4.872 -9.225 1.00 89.69 83 ARG A C 1
ATOM 653 O O . ARG A 1 83 ? 3.335 -5.058 -8.374 1.00 89.69 83 ARG A O 1
ATOM 660 N N . ASN A 1 84 ? 5.495 -4.860 -8.943 1.00 88.69 84 ASN A N 1
ATOM 661 C CA . ASN A 1 84 ? 6.013 -5.203 -7.617 1.00 88.69 84 ASN A CA 1
ATOM 662 C C . ASN A 1 84 ? 5.547 -4.220 -6.536 1.00 88.69 84 ASN A C 1
ATOM 664 O O . ASN A 1 84 ? 5.236 -4.635 -5.424 1.00 88.69 84 ASN A O 1
ATOM 668 N N . LYS A 1 85 ? 5.480 -2.917 -6.852 1.00 88.44 85 LYS A N 1
ATOM 669 C CA . LYS A 1 85 ? 4.955 -1.911 -5.914 1.00 88.44 85 LYS A CA 1
ATOM 670 C C . LYS A 1 85 ? 3.473 -2.128 -5.617 1.00 88.44 85 LYS A C 1
ATOM 672 O O . LYS A 1 85 ? 3.081 -1.969 -4.468 1.00 88.44 85 LYS A O 1
ATOM 677 N N . GLN A 1 86 ? 2.682 -2.484 -6.632 1.00 91.50 86 GLN A N 1
ATOM 678 C CA . GLN A 1 86 ? 1.258 -2.763 -6.444 1.00 91.50 86 GLN A CA 1
ATOM 679 C C . GLN A 1 86 ? 1.036 -4.040 -5.637 1.00 91.50 86 GLN A C 1
ATOM 681 O O . GLN A 1 86 ? 0.323 -3.997 -4.649 1.00 91.50 86 GLN A O 1
ATOM 686 N N . GLN A 1 87 ? 1.740 -5.126 -5.960 1.00 93.69 87 GLN A N 1
ATOM 687 C CA . GLN A 1 87 ? 1.672 -6.365 -5.179 1.00 93.69 87 GLN A CA 1
ATOM 688 C C . GLN A 1 87 ? 2.053 -6.139 -3.716 1.00 93.69 87 GLN A C 1
ATOM 690 O O . GLN A 1 87 ? 1.355 -6.590 -2.819 1.00 93.69 87 GLN A O 1
ATOM 695 N N . GLU A 1 88 ? 3.124 -5.383 -3.459 1.00 95.44 88 GLU A N 1
ATOM 696 C CA . GLU A 1 88 ? 3.510 -5.052 -2.089 1.00 95.44 88 GLU A CA 1
ATOM 697 C C . GLU A 1 88 ? 2.433 -4.223 -1.375 1.00 95.44 88 GLU A C 1
ATOM 699 O O . GLU A 1 88 ? 2.183 -4.437 -0.191 1.00 95.44 88 GLU A O 1
ATOM 704 N N . LEU A 1 89 ? 1.790 -3.277 -2.064 1.00 95.56 89 LEU A N 1
ATOM 705 C CA . LEU A 1 89 ? 0.684 -2.515 -1.492 1.00 95.56 89 LEU A CA 1
ATOM 706 C C . LEU A 1 89 ? -0.516 -3.414 -1.181 1.00 95.56 89 LEU A C 1
ATOM 708 O O . LEU A 1 89 ? -1.037 -3.347 -0.070 1.00 95.56 89 LEU A O 1
ATOM 712 N N . ASP A 1 90 ? -0.924 -4.254 -2.126 1.00 96.81 90 ASP A N 1
ATOM 713 C CA . ASP A 1 90 ? -2.059 -5.165 -1.985 1.00 96.81 90 ASP A CA 1
ATOM 714 C C . ASP A 1 90 ? -1.827 -6.164 -0.843 1.00 96.81 90 ASP A C 1
ATOM 716 O O . ASP A 1 90 ? -2.698 -6.340 0.010 1.00 96.81 90 ASP A O 1
ATOM 720 N N . ASP A 1 91 ? -0.618 -6.722 -0.740 1.00 97.56 91 ASP A N 1
ATOM 721 C CA . ASP A 1 91 ? -0.213 -7.607 0.355 1.00 97.56 91 ASP A CA 1
ATOM 722 C C . ASP A 1 91 ? -0.288 -6.905 1.716 1.00 97.56 91 ASP A C 1
ATOM 724 O O . ASP A 1 91 ? -0.709 -7.499 2.712 1.00 97.56 91 ASP A O 1
ATOM 728 N N . LEU A 1 92 ? 0.127 -5.637 1.787 1.00 98.12 92 LEU A N 1
ATOM 729 C CA . LEU A 1 92 ? 0.065 -4.858 3.023 1.00 98.12 92 LEU A CA 1
ATOM 730 C C . LEU A 1 92 ? -1.366 -4.457 3.378 1.00 98.12 92 LEU A C 1
ATOM 732 O O . LEU A 1 92 ? -1.711 -4.499 4.557 1.00 98.12 92 LEU A O 1
ATOM 736 N N . LYS A 1 93 ? -2.204 -4.113 2.393 1.00 97.94 93 LYS A N 1
ATOM 737 C CA . LYS A 1 93 ? -3.640 -3.871 2.600 1.00 97.94 93 LYS A CA 1
ATOM 738 C C . LYS A 1 93 ? -4.320 -5.133 3.128 1.00 97.94 93 LYS A C 1
ATOM 740 O O . LYS A 1 93 ? -5.032 -5.070 4.128 1.00 97.94 93 LYS A O 1
ATOM 745 N N . TRP A 1 94 ? -4.015 -6.285 2.533 1.00 97.38 94 TRP A N 1
ATOM 746 C CA . TRP A 1 94 ? -4.502 -7.586 2.981 1.00 97.38 94 TRP A CA 1
ATOM 747 C C . TRP A 1 94 ? -4.073 -7.907 4.418 1.00 97.38 94 TRP A C 1
ATOM 749 O O . TRP A 1 94 ? -4.901 -8.254 5.258 1.00 97.38 94 TRP A O 1
ATOM 759 N N . GLN A 1 95 ? -2.785 -7.741 4.738 1.00 98.12 95 GLN A N 1
ATOM 760 C CA . GLN A 1 95 ? -2.268 -7.965 6.094 1.00 98.12 95 GLN A CA 1
ATOM 761 C C . GLN A 1 95 ? -2.877 -6.994 7.112 1.00 98.12 95 GLN A C 1
ATOM 763 O O . GLN A 1 95 ? -3.182 -7.402 8.231 1.00 98.12 95 GLN A O 1
ATOM 768 N N . MET A 1 96 ? -3.092 -5.732 6.732 1.00 97.69 96 MET A N 1
ATOM 769 C CA . MET A 1 96 ? -3.747 -4.731 7.576 1.00 97.69 96 MET A CA 1
ATOM 770 C C . MET A 1 96 ? -5.223 -5.068 7.841 1.00 97.69 96 MET A C 1
ATOM 772 O O . MET A 1 96 ? -5.722 -4.759 8.920 1.00 97.69 96 MET A O 1
ATOM 776 N N . GLY A 1 97 ? -5.900 -5.741 6.904 1.00 97.75 97 GLY A N 1
ATOM 777 C CA . GLY A 1 97 ? -7.263 -6.265 7.061 1.00 97.75 97 GLY A CA 1
ATOM 778 C C . GLY A 1 97 ? -7.366 -7.552 7.894 1.00 97.75 97 GLY A C 1
ATOM 779 O O . GLY A 1 97 ? -8.461 -8.070 8.110 1.00 97.75 97 GLY A O 1
ATOM 780 N N . SER A 1 98 ? -6.243 -8.098 8.369 1.00 98.12 98 SER A N 1
ATOM 781 C CA . SER A 1 98 ? -6.216 -9.381 9.071 1.00 98.12 98 SER A CA 1
ATOM 782 C C . SER A 1 98 ? -6.783 -9.308 10.495 1.00 98.12 98 SER A C 1
ATOM 784 O O . SER A 1 98 ? -6.720 -8.292 11.190 1.00 98.12 98 SER A O 1
ATOM 786 N N . LYS A 1 99 ? -7.288 -10.447 10.982 1.00 97.81 99 LYS A N 1
ATOM 787 C CA . LYS A 1 99 ? -7.650 -10.649 12.398 1.00 97.81 99 LYS A CA 1
ATOM 788 C C . LYS A 1 99 ? -6.425 -10.891 13.289 1.00 97.81 99 LYS A C 1
ATOM 790 O O . LYS A 1 99 ? -6.521 -10.754 14.512 1.00 97.81 99 LYS A O 1
ATOM 795 N N . ASP A 1 100 ? -5.294 -11.257 12.688 1.00 98.06 100 ASP A N 1
ATOM 796 C CA . ASP A 1 100 ? -4.019 -11.437 13.376 1.00 98.06 100 ASP A CA 1
ATOM 797 C C . ASP A 1 100 ? -3.345 -10.079 13.603 1.00 98.06 100 ASP A C 1
ATOM 799 O O . ASP A 1 100 ? -2.871 -9.431 12.668 1.00 98.06 100 ASP A O 1
ATOM 803 N N . ASN A 1 101 ? -3.286 -9.658 14.866 1.00 97.50 101 ASN A N 1
ATOM 804 C CA . ASN A 1 101 ? -2.721 -8.370 15.244 1.00 97.50 101 ASN A CA 1
ATOM 805 C C . ASN A 1 101 ? -1.229 -8.250 14.898 1.00 97.50 101 ASN A C 1
ATOM 807 O O . ASN A 1 101 ? -0.790 -7.162 14.542 1.00 97.50 101 ASN A O 1
ATOM 811 N N . VAL A 1 102 ? -0.451 -9.337 14.939 1.00 98.00 102 VAL A N 1
ATOM 812 C CA . VAL A 1 102 ? 0.990 -9.283 14.636 1.00 98.00 102 VAL A CA 1
ATOM 813 C C . VAL A 1 102 ? 1.208 -8.896 13.173 1.00 98.00 102 VAL A C 1
ATOM 815 O O . VAL A 1 102 ? 2.023 -8.016 12.881 1.00 98.00 102 VAL A O 1
ATOM 818 N N . LEU A 1 103 ? 0.431 -9.490 12.260 1.00 97.88 103 LEU A N 1
ATOM 819 C CA . LEU A 1 103 ? 0.459 -9.145 10.836 1.00 97.88 103 LEU A CA 1
ATOM 820 C C . LEU A 1 103 ? 0.005 -7.704 10.597 1.00 97.88 103 LEU A C 1
ATOM 822 O O . LEU A 1 103 ? 0.650 -6.972 9.846 1.00 97.88 103 LEU A O 1
ATOM 826 N N . VAL A 1 104 ? -1.058 -7.275 11.280 1.00 98.62 104 VAL A N 1
ATOM 827 C CA . VAL A 1 104 ? -1.584 -5.910 11.172 1.00 98.62 104 VAL A CA 1
ATOM 828 C C . VAL A 1 104 ? -0.557 -4.876 11.633 1.00 98.62 104 VAL A C 1
ATOM 830 O O . VAL A 1 104 ? -0.321 -3.888 10.938 1.00 98.62 104 VAL A O 1
ATOM 833 N N . LEU A 1 105 ? 0.089 -5.087 12.783 1.00 98.50 105 LEU A N 1
ATOM 834 C CA . LEU A 1 105 ? 1.089 -4.158 13.314 1.00 98.50 105 LEU A CA 1
ATOM 835 C C . LEU A 1 105 ? 2.300 -4.041 12.384 1.00 98.50 105 LEU A C 1
ATOM 837 O O . LEU A 1 105 ? 2.801 -2.935 12.159 1.00 98.50 105 LEU A O 1
ATOM 841 N N . GLU A 1 106 ? 2.743 -5.158 11.806 1.00 98.25 106 GLU A N 1
ATOM 842 C CA . GLU A 1 106 ? 3.828 -5.158 10.828 1.00 98.25 106 GLU A CA 1
ATOM 843 C C . GLU A 1 106 ? 3.425 -4.452 9.525 1.00 98.25 106 GLU A C 1
ATOM 845 O O . GLU A 1 106 ? 4.208 -3.665 8.979 1.00 98.25 106 GLU A O 1
ATOM 850 N N . ALA A 1 107 ? 2.191 -4.658 9.057 1.00 98.44 107 ALA A N 1
ATOM 851 C CA . ALA A 1 107 ? 1.651 -3.960 7.897 1.00 98.44 107 ALA A CA 1
ATOM 852 C C . ALA A 1 107 ? 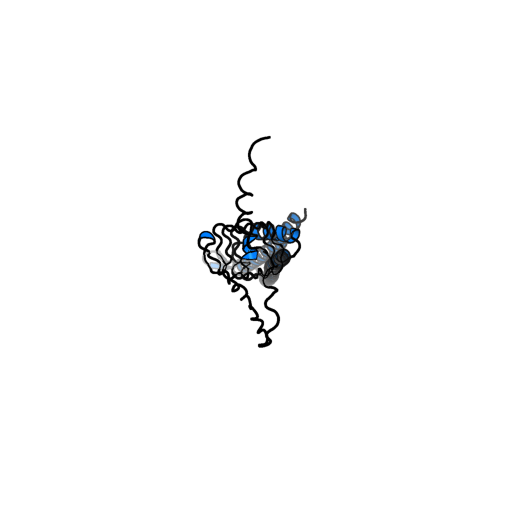1.592 -2.447 8.134 1.00 98.44 107 ALA A C 1
ATOM 854 O O . ALA A 1 107 ? 2.168 -1.681 7.363 1.00 98.44 107 ALA A O 1
ATOM 855 N N . VAL A 1 108 ? 1.007 -2.007 9.252 1.00 98.44 108 VAL A N 1
ATOM 856 C CA . VAL A 1 108 ? 0.934 -0.591 9.650 1.00 98.44 108 VAL A CA 1
ATOM 857 C C . VAL A 1 108 ? 2.331 0.028 9.734 1.00 98.44 108 VAL A C 1
ATOM 859 O O . VAL A 1 108 ? 2.553 1.135 9.239 1.00 98.44 108 VAL A O 1
ATOM 862 N N . ARG A 1 109 ? 3.314 -0.687 10.294 1.00 98.25 109 ARG A N 1
ATOM 863 C CA . ARG A 1 109 ? 4.708 -0.224 10.359 1.00 98.25 109 ARG A CA 1
ATOM 864 C C . ARG A 1 109 ? 5.312 -0.022 8.963 1.00 98.25 109 ARG A C 1
ATOM 866 O O . ARG A 1 109 ? 5.953 1.004 8.722 1.00 98.25 109 ARG A O 1
ATOM 873 N N . LYS A 1 110 ? 5.119 -0.974 8.045 1.00 98.00 110 LYS A N 1
ATOM 874 C CA . LYS A 1 110 ? 5.626 -0.891 6.663 1.00 98.00 110 LYS A CA 1
ATOM 875 C C . LYS A 1 110 ? 4.929 0.206 5.856 1.00 98.00 110 LYS A C 1
ATOM 877 O O . LYS A 1 110 ? 5.618 1.002 5.220 1.00 98.00 110 LYS A O 1
ATOM 882 N N . LEU A 1 111 ? 3.600 0.292 5.933 1.00 97.94 111 LEU A N 1
ATOM 883 C CA . LEU A 1 111 ? 2.802 1.343 5.294 1.00 97.94 111 LEU A CA 1
ATOM 884 C C . LEU A 1 111 ? 3.247 2.733 5.773 1.00 97.94 111 LEU A C 1
ATOM 886 O O . LEU A 1 111 ? 3.438 3.637 4.959 1.00 97.94 111 LEU A O 1
ATOM 890 N N . ARG A 1 112 ? 3.523 2.889 7.078 1.00 96.19 112 ARG A N 1
ATOM 891 C CA . ARG A 1 112 ? 4.084 4.125 7.647 1.00 96.19 112 ARG A CA 1
ATOM 892 C C . ARG A 1 112 ? 5.441 4.475 7.054 1.00 96.19 112 ARG A C 1
ATOM 894 O O . ARG A 1 112 ? 5.646 5.610 6.639 1.00 96.19 112 ARG A O 1
ATOM 901 N N . GLY A 1 113 ? 6.360 3.509 7.006 1.00 96.50 113 GLY A N 1
ATOM 902 C CA . GLY A 1 113 ? 7.703 3.716 6.457 1.00 96.50 113 GLY A CA 1
ATOM 903 C C . GLY A 1 113 ? 7.693 4.156 4.989 1.00 96.50 113 GLY A C 1
ATOM 904 O O . GLY A 1 113 ? 8.578 4.894 4.566 1.00 96.50 113 GLY A O 1
ATOM 905 N N . LYS A 1 114 ? 6.667 3.752 4.231 1.00 95.88 114 LYS A N 1
ATOM 906 C CA . LYS A 1 114 ? 6.458 4.139 2.827 1.00 95.88 114 LYS A CA 1
ATOM 907 C C . LYS A 1 114 ? 5.644 5.419 2.642 1.00 95.88 114 LYS A C 1
ATOM 909 O O . LYS A 1 114 ? 5.510 5.867 1.511 1.00 95.88 114 LYS A O 1
ATOM 914 N N . LYS A 1 115 ? 5.126 6.006 3.727 1.00 96.88 115 LYS A N 1
ATOM 915 C CA . LYS A 1 115 ? 4.183 7.139 3.733 1.00 96.88 115 LYS A CA 1
ATOM 916 C C . LYS A 1 115 ? 2.807 6.843 3.112 1.00 96.88 115 LYS A C 1
ATOM 918 O O . LYS A 1 115 ? 1.984 7.744 3.048 1.00 96.88 115 LYS A O 1
ATOM 923 N N . TRP A 1 116 ? 2.508 5.584 2.791 1.00 96.88 116 TRP A N 1
ATOM 924 C CA . TRP A 1 116 ? 1.204 5.167 2.254 1.00 96.88 116 TRP A CA 1
ATOM 925 C C . TRP A 1 116 ? 0.058 5.301 3.259 1.00 96.88 116 TRP A C 1
ATOM 927 O O . TRP A 1 116 ? -1.100 5.351 2.872 1.00 96.88 116 TRP A O 1
ATOM 937 N N . LEU A 1 117 ? 0.361 5.378 4.561 1.00 96.62 117 LEU A N 1
ATOM 938 C CA . LEU A 1 117 ? -0.657 5.696 5.569 1.00 96.62 117 LEU A CA 1
ATOM 939 C C . LEU A 1 117 ? -1.182 7.129 5.460 1.00 96.62 117 LEU A C 1
ATOM 941 O O . LEU A 1 117 ? -2.237 7.377 6.017 1.00 96.62 117 LEU A O 1
ATOM 945 N N . ILE A 1 118 ? -0.445 8.066 4.855 1.00 97.19 118 ILE A N 1
ATOM 946 C CA . ILE A 1 118 ? -0.719 9.511 4.975 1.00 97.19 118 ILE A CA 1
ATOM 947 C C . ILE A 1 118 ? -0.913 10.221 3.629 1.00 97.19 118 ILE A C 1
ATOM 949 O O . ILE A 1 118 ? -1.180 11.415 3.615 1.00 97.19 118 ILE A O 1
ATOM 953 N N . ASP A 1 119 ? -0.723 9.528 2.506 1.00 96.19 119 ASP A N 1
ATOM 954 C CA . ASP A 1 119 ? -0.773 10.103 1.152 1.00 96.19 119 ASP A CA 1
ATOM 955 C C . ASP A 1 119 ? -2.105 9.841 0.424 1.00 96.19 119 ASP A C 1
ATOM 957 O O . ASP A 1 119 ? -2.214 10.093 -0.774 1.00 96.19 119 ASP A O 1
ATOM 961 N N . GLY A 1 120 ? -3.100 9.306 1.138 1.00 96.12 120 GLY A N 1
ATOM 962 C CA . GLY A 1 120 ? -4.404 8.925 0.596 1.00 96.12 120 GLY A CA 1
ATOM 963 C C . GLY A 1 120 ? -4.455 7.544 -0.066 1.00 96.12 120 GLY A C 1
ATOM 964 O O . GLY A 1 120 ? -5.519 7.106 -0.492 1.00 96.12 120 GLY A O 1
ATOM 965 N N . THR A 1 121 ? -3.355 6.781 -0.104 1.00 96.75 121 THR A N 1
ATOM 966 C CA . THR A 1 121 ? -3.328 5.431 -0.713 1.00 96.75 121 THR A CA 1
ATOM 967 C C . THR A 1 121 ? -4.338 4.450 -0.087 1.00 96.75 121 THR A C 1
ATOM 969 O O . THR A 1 121 ? -4.747 3.464 -0.719 1.00 96.75 121 THR A O 1
ATOM 972 N N . LEU A 1 122 ? -4.726 4.690 1.169 1.00 97.50 122 LEU A N 1
ATOM 973 C CA . LEU A 1 122 ? -5.670 3.863 1.925 1.00 97.50 122 LEU A CA 1
ATOM 974 C C . LEU A 1 122 ? -7.103 4.414 1.938 1.00 97.50 122 LEU A C 1
ATOM 976 O O . LEU A 1 122 ? -7.936 3.872 2.662 1.00 97.50 122 LEU A O 1
ATOM 980 N N . HIS A 1 123 ? -7.420 5.438 1.139 1.00 97.94 123 HIS A N 1
ATOM 981 C CA . HIS A 1 123 ? -8.804 5.891 0.978 1.00 97.94 123 HIS A CA 1
ATOM 982 C C . HIS A 1 123 ? -9.709 4.732 0.557 1.00 97.94 123 HIS A C 1
ATOM 984 O O . HIS A 1 123 ? -9.363 3.942 -0.326 1.00 97.94 123 HIS A O 1
ATOM 990 N N . GLY A 1 124 ? -10.862 4.610 1.209 1.00 97.69 124 GLY A N 1
ATOM 991 C CA . GLY A 1 124 ? -11.844 3.570 0.905 1.00 97.69 124 GLY A CA 1
ATOM 992 C C . GLY A 1 124 ? -11.402 2.139 1.226 1.00 97.69 124 GLY A C 1
ATOM 993 O O . GLY A 1 124 ? -12.043 1.199 0.759 1.00 97.69 124 GLY A O 1
ATOM 994 N N . ILE A 1 125 ? -10.310 1.931 1.975 1.00 98.12 125 ILE A N 1
ATOM 995 C CA . ILE A 1 125 ? -9.822 0.580 2.281 1.00 98.12 125 ILE A CA 1
ATOM 996 C C . ILE A 1 125 ? -10.864 -0.246 3.050 1.00 98.12 125 ILE A C 1
ATOM 998 O O . ILE A 1 125 ? -11.481 0.238 3.999 1.00 98.12 125 ILE A O 1
ATOM 1002 N N . ASP A 1 126 ? -11.030 -1.514 2.673 1.00 98.25 126 ASP A N 1
ATOM 1003 C CA . ASP A 1 126 ? -11.862 -2.468 3.408 1.00 98.25 126 ASP A CA 1
ATOM 1004 C C . ASP A 1 126 ? -11.037 -3.174 4.491 1.00 98.25 126 ASP A C 1
ATOM 1006 O O . ASP A 1 126 ? -10.132 -3.952 4.187 1.00 98.25 126 ASP A O 1
ATOM 1010 N N . LEU A 1 127 ? -11.344 -2.891 5.758 1.00 98.31 127 LEU A N 1
ATOM 1011 C CA . LEU A 1 127 ? -10.687 -3.478 6.928 1.00 98.31 127 LEU A CA 1
ATOM 1012 C C . LEU A 1 127 ? -11.689 -4.200 7.834 1.00 98.31 127 LEU A C 1
ATOM 1014 O O . LEU A 1 127 ? -11.428 -4.373 9.024 1.00 98.31 127 LEU A O 1
ATOM 1018 N N . ARG A 1 128 ? -12.848 -4.616 7.313 1.00 98.00 128 ARG A N 1
ATOM 1019 C CA . ARG A 1 128 ? -13.912 -5.213 8.130 1.00 98.00 128 ARG A CA 1
ATOM 1020 C C . ARG A 1 128 ? -13.412 -6.364 9.000 1.00 98.00 128 ARG A C 1
ATOM 1022 O O . ARG A 1 128 ? -12.866 -7.356 8.521 1.00 98.00 128 ARG A O 1
ATOM 1029 N N . GLY A 1 129 ? -13.649 -6.252 10.305 1.00 97.31 129 GLY A N 1
ATOM 1030 C CA . GLY A 1 129 ? -13.247 -7.256 11.289 1.00 97.31 129 GLY A CA 1
ATOM 1031 C C . GLY A 1 129 ? -11.742 -7.336 11.576 1.00 97.31 129 GLY A C 1
ATOM 1032 O O . GLY A 1 129 ? -11.333 -8.246 12.303 1.00 97.31 129 GLY A O 1
ATOM 1033 N N . ALA A 1 130 ? -10.923 -6.426 11.039 1.00 98.44 130 ALA A N 1
ATOM 1034 C CA . ALA A 1 130 ? -9.487 -6.397 11.289 1.00 98.44 130 ALA A CA 1
ATOM 1035 C C . ALA A 1 130 ? -9.160 -6.127 12.765 1.00 98.44 130 ALA A C 1
ATOM 1037 O O . ALA A 1 130 ? -9.915 -5.480 13.500 1.00 98.44 130 ALA A O 1
ATOM 1038 N N . ASN A 1 131 ? -7.997 -6.599 13.210 1.00 98.62 131 ASN A N 1
ATOM 1039 C CA . ASN A 1 131 ? -7.521 -6.380 14.572 1.00 98.62 131 ASN A CA 1
ATOM 1040 C C . ASN A 1 131 ? -6.431 -5.301 14.628 1.00 98.62 131 ASN A C 1
ATOM 1042 O O . ASN A 1 131 ? -5.240 -5.606 14.708 1.00 98.62 131 ASN A O 1
ATOM 1046 N N . LEU A 1 132 ? -6.858 -4.036 14.642 1.00 98.50 132 LEU A N 1
ATOM 1047 C CA . LEU A 1 132 ? -6.003 -2.846 14.735 1.00 98.50 132 LEU A CA 1
ATOM 1048 C C . LEU A 1 132 ? -5.668 -2.443 16.183 1.00 98.50 132 LEU A C 1
ATOM 1050 O O . LEU A 1 132 ? -5.221 -1.321 16.429 1.00 98.50 132 LEU A O 1
ATOM 1054 N N . SER A 1 133 ? -5.844 -3.347 17.150 1.00 98.50 133 SER A N 1
ATOM 1055 C CA . SER A 1 133 ? -5.517 -3.077 18.553 1.00 98.50 133 SER A CA 1
ATOM 1056 C C . SER A 1 133 ? -4.063 -2.608 18.692 1.00 98.50 133 SER A C 1
ATOM 1058 O O . SER A 1 133 ? -3.155 -3.191 18.097 1.00 98.50 133 SER A O 1
ATOM 1060 N N . SER A 1 134 ? -3.842 -1.529 19.448 1.00 98.38 134 SER A N 1
ATOM 1061 C CA . SER A 1 134 ? -2.529 -0.886 19.650 1.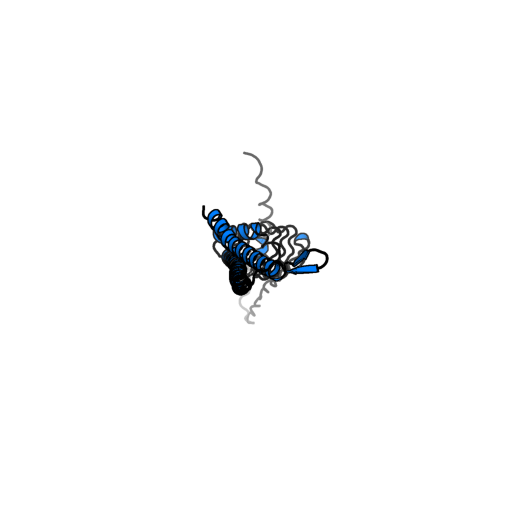00 98.38 134 SER A CA 1
ATOM 1062 C C . SER A 1 134 ? -1.805 -0.407 18.377 1.00 98.38 134 SER A C 1
ATOM 1064 O O . SER A 1 134 ? -0.630 -0.028 18.437 1.00 98.38 134 SER A O 1
ATOM 1066 N N . ALA A 1 135 ? -2.475 -0.378 17.220 1.00 98.44 135 ALA A N 1
ATOM 1067 C CA . ALA A 1 135 ? -1.870 0.072 15.974 1.00 98.44 135 ALA A CA 1
ATOM 1068 C C . ALA A 1 135 ? -1.499 1.560 16.026 1.00 98.44 135 ALA A C 1
ATOM 1070 O O . ALA A 1 135 ? -2.250 2.411 16.506 1.00 98.44 135 ALA A O 1
ATOM 1071 N N . LYS A 1 136 ? -0.322 1.893 15.487 1.00 98.19 136 LYS A N 1
ATOM 1072 C CA . LYS A 1 136 ? 0.163 3.273 15.378 1.00 98.19 136 LYS A CA 1
ATOM 1073 C C . LYS A 1 136 ? -0.377 3.910 14.097 1.00 98.19 136 LYS A C 1
ATOM 1075 O O . LYS A 1 136 ? 0.310 3.904 13.076 1.00 98.19 136 LYS A O 1
ATOM 1080 N N . LEU A 1 137 ? -1.579 4.479 14.160 1.00 98.19 137 LEU A N 1
ATOM 1081 C CA . LEU A 1 137 ? -2.316 5.106 13.049 1.00 98.19 137 LEU A CA 1
ATOM 1082 C C . LEU A 1 137 ? -2.342 6.646 13.124 1.00 98.19 137 LEU A C 1
ATOM 1084 O O . LEU A 1 137 ? -3.150 7.290 12.470 1.00 98.19 137 LEU A O 1
ATOM 1088 N N . PHE A 1 138 ? -1.440 7.262 13.891 1.00 97.31 138 PHE A N 1
ATOM 1089 C CA . PHE A 1 138 ? -1.364 8.720 13.983 1.00 97.31 138 PHE A CA 1
ATOM 1090 C C . PHE A 1 138 ? -1.145 9.355 12.601 1.00 97.31 138 PHE A C 1
ATOM 1092 O O . PHE A 1 138 ? -0.298 8.875 11.835 1.00 97.31 138 PHE A O 1
ATOM 1099 N N . MET A 1 139 ? -1.896 10.418 12.304 1.00 98.00 139 MET A N 1
ATOM 1100 C CA . MET A 1 139 ? -1.953 11.105 11.005 1.00 98.00 139 MET A CA 1
ATOM 1101 C C . MET A 1 139 ? -2.396 10.229 9.822 1.00 98.00 139 MET A C 1
ATOM 1103 O O . MET A 1 139 ? -2.224 10.644 8.681 1.00 98.00 139 MET A O 1
ATOM 1107 N N . ALA A 1 140 ? -2.907 9.015 10.060 1.00 98.31 140 ALA A N 1
ATOM 1108 C CA . ALA A 1 140 ? -3.322 8.145 8.968 1.00 98.31 140 ALA A CA 1
ATOM 1109 C C . ALA A 1 140 ? -4.530 8.733 8.235 1.00 98.31 140 ALA A C 1
ATOM 1111 O O . ALA A 1 140 ? -5.477 9.193 8.870 1.00 98.31 140 ALA A O 1
ATOM 1112 N N . ASP A 1 141 ? -4.496 8.677 6.913 1.00 98.62 141 ASP A N 1
ATOM 1113 C CA . ASP A 1 141 ? -5.590 9.068 6.046 1.00 98.62 141 ASP A CA 1
ATOM 1114 C C . ASP A 1 141 ? -6.422 7.833 5.684 1.00 98.62 141 ASP A C 1
ATOM 1116 O O . ASP A 1 141 ? -6.058 7.035 4.818 1.00 98.62 141 ASP A O 1
ATOM 1120 N N . LEU A 1 142 ? -7.503 7.642 6.439 1.00 98.38 142 LEU A N 1
ATOM 1121 C CA . LEU A 1 142 ? -8.443 6.524 6.347 1.00 98.38 142 LEU A CA 1
ATOM 1122 C C . LEU A 1 142 ? -9.816 7.015 5.868 1.00 98.38 142 LEU A C 1
ATOM 1124 O O . LEU A 1 142 ? -10.848 6.440 6.222 1.00 98.38 142 LEU A O 1
ATOM 1128 N N . GLU A 1 143 ? -9.837 8.089 5.079 1.00 98.56 143 GLU A N 1
ATOM 1129 C CA . GLU A 1 143 ? -11.068 8.627 4.516 1.00 98.56 143 GLU A CA 1
ATOM 1130 C C . GLU A 1 143 ? -11.852 7.544 3.761 1.00 98.56 143 GLU A C 1
ATOM 1132 O O . GLU A 1 143 ? -11.310 6.828 2.918 1.00 98.56 143 GLU A O 1
ATOM 1137 N N . GLY A 1 144 ? -13.137 7.400 4.082 1.00 98.44 144 GLY A N 1
ATOM 1138 C CA . GLY A 1 144 ? -14.020 6.412 3.461 1.00 98.44 144 GLY A CA 1
ATOM 1139 C C . GLY A 1 144 ? -13.712 4.953 3.812 1.00 98.44 144 GLY A C 1
ATOM 1140 O O . GLY A 1 144 ? -14.339 4.060 3.244 1.00 98.44 144 GLY A O 1
ATOM 1141 N N . ALA A 1 145 ? -12.757 4.673 4.706 1.00 98.44 145 ALA A N 1
ATOM 1142 C CA . ALA A 1 145 ? -12.395 3.305 5.061 1.00 98.44 145 ALA A CA 1
ATOM 1143 C C . ALA A 1 145 ? -13.577 2.548 5.685 1.00 98.44 145 ALA A C 1
ATOM 1145 O O . ALA A 1 145 ? -14.322 3.081 6.511 1.00 98.44 145 ALA A O 1
ATOM 1146 N N . ASN A 1 146 ? -13.722 1.269 5.343 1.00 98.50 146 ASN A N 1
ATOM 1147 C CA . ASN A 1 146 ? -14.697 0.399 5.979 1.00 98.50 146 ASN A CA 1
ATOM 1148 C C . ASN A 1 146 ? -14.090 -0.252 7.228 1.00 98.50 146 ASN A C 1
ATOM 1150 O O . ASN A 1 146 ? -13.299 -1.190 7.123 1.00 98.50 146 ASN A O 1
ATOM 1154 N N . LEU A 1 147 ? -14.463 0.250 8.406 1.00 98.06 147 LEU A N 1
ATOM 1155 C CA . LEU A 1 147 ? -13.962 -0.198 9.706 1.00 98.06 147 LEU A CA 1
ATOM 1156 C C . LEU A 1 147 ? -15.017 -0.991 10.500 1.00 98.06 147 LEU A C 1
ATOM 1158 O O . LEU A 1 147 ? -14.879 -1.155 11.715 1.00 98.06 147 LEU A O 1
ATOM 1162 N N . GLU A 1 148 ? -16.059 -1.519 9.848 1.00 97.56 148 GLU A N 1
ATOM 1163 C CA . GLU A 1 148 ? -17.106 -2.304 10.514 1.00 97.56 148 GLU A CA 1
ATOM 1164 C C . GLU A 1 148 ? -16.486 -3.467 11.311 1.00 97.56 148 GLU A C 1
ATOM 1166 O O . GLU A 1 148 ? -15.691 -4.253 10.784 1.00 97.56 148 GLU A O 1
ATOM 1171 N N . LYS A 1 149 ? -16.842 -3.598 12.596 1.00 97.12 149 LYS A N 1
ATOM 1172 C CA . LYS A 1 149 ? -16.360 -4.665 13.504 1.00 97.12 149 LYS A CA 1
ATOM 1173 C C . LYS A 1 149 ? -14.833 -4.727 13.699 1.00 97.12 149 LYS A C 1
ATOM 1175 O O . LYS A 1 149 ? -14.331 -5.705 14.256 1.00 97.12 149 LYS A O 1
ATOM 1180 N N . VAL A 1 150 ? -14.079 -3.713 13.274 1.00 98.19 150 VAL A N 1
ATOM 1181 C CA . VAL A 1 150 ? -12.655 -3.557 13.600 1.00 98.19 150 VAL A CA 1
ATOM 1182 C C . VAL A 1 150 ? -12.456 -3.442 15.110 1.00 98.19 150 VAL A C 1
ATOM 1184 O O . VAL A 1 150 ? -13.192 -2.727 15.793 1.00 98.19 150 VAL A O 1
ATOM 1187 N N . LYS A 1 151 ? -11.412 -4.095 15.626 1.00 98.44 151 LYS A N 1
ATOM 1188 C CA . LYS A 1 151 ? -10.939 -3.897 17.003 1.00 98.44 151 LYS A CA 1
ATOM 1189 C C . LYS A 1 151 ? -9.953 -2.732 17.044 1.00 98.44 151 LYS A C 1
ATOM 1191 O O . LYS A 1 151 ? -8.883 -2.831 16.446 1.00 98.44 151 LYS A O 1
ATOM 1196 N N . LEU A 1 152 ? -10.302 -1.661 17.756 1.00 98.25 152 LEU A N 1
ATOM 1197 C CA . LEU A 1 152 ? -9.482 -0.449 17.901 1.00 98.25 152 LEU A CA 1
ATOM 1198 C C . LEU A 1 152 ? -8.871 -0.290 19.301 1.00 98.25 152 LEU A C 1
ATOM 1200 O O . LEU A 1 152 ? -8.289 0.752 19.584 1.00 98.25 152 LEU A O 1
ATOM 1204 N N . ASN A 1 153 ? -8.947 -1.314 20.156 1.00 98.44 153 ASN A N 1
ATOM 1205 C CA . ASN A 1 153 ? -8.485 -1.269 21.545 1.00 98.44 153 ASN A CA 1
ATOM 1206 C C . ASN A 1 153 ? -7.064 -0.685 21.658 1.00 98.44 153 ASN A C 1
ATOM 1208 O O . ASN A 1 153 ? -6.084 -1.298 21.224 1.00 98.44 153 ASN A O 1
ATOM 1212 N N . GLY A 1 154 ? -6.942 0.514 22.229 1.00 97.44 154 GLY A N 1
ATOM 1213 C CA . GLY A 1 154 ? -5.658 1.195 22.413 1.00 97.44 154 GLY A CA 1
ATOM 1214 C C . GLY A 1 154 ? -4.973 1.667 21.121 1.00 97.44 154 GLY A C 1
ATOM 1215 O O . GLY A 1 154 ? -3.792 2.003 21.158 1.00 97.44 154 GLY A O 1
ATOM 1216 N N . ALA A 1 155 ? -5.657 1.680 19.974 1.00 98.25 155 ALA A N 1
ATOM 1217 C CA . ALA A 1 155 ? -5.113 2.199 18.721 1.00 98.25 155 ALA A CA 1
ATOM 1218 C C . ALA A 1 155 ? -4.828 3.708 18.824 1.00 98.25 155 ALA A C 1
ATOM 1220 O O . ALA A 1 155 ? -5.609 4.469 19.398 1.00 98.25 155 ALA A O 1
ATOM 1221 N N . PHE A 1 156 ? -3.713 4.155 18.251 1.00 98.25 156 PHE A N 1
ATOM 1222 C CA . PHE A 1 156 ? -3.305 5.558 18.269 1.00 98.25 156 PHE A CA 1
ATOM 1223 C C . PHE A 1 156 ? -3.764 6.243 16.983 1.00 98.25 156 PHE A C 1
ATOM 1225 O O . PHE A 1 156 ? -3.101 6.102 15.960 1.00 98.25 156 PHE A O 1
ATOM 1232 N N . LEU A 1 157 ? -4.860 6.995 17.043 1.00 98.25 157 LEU A N 1
ATOM 1233 C CA . LEU A 1 157 ? -5.510 7.686 15.921 1.00 98.25 157 LEU A CA 1
ATOM 1234 C C . LEU A 1 157 ? -5.365 9.218 15.995 1.00 98.25 157 LEU A C 1
ATOM 1236 O O . LEU A 1 157 ? -6.076 9.943 15.307 1.00 98.25 157 LEU A O 1
ATOM 1240 N N . LYS A 1 158 ? -4.423 9.734 16.797 1.00 98.12 158 LYS A N 1
ATOM 1241 C CA . LYS A 1 158 ? -4.133 11.175 16.882 1.00 98.12 158 LYS A CA 1
ATOM 1242 C C . LYS A 1 158 ? -3.941 11.783 15.486 1.00 98.12 158 LYS A C 1
ATOM 1244 O O . LYS A 1 158 ? -3.077 11.323 14.737 1.00 98.12 158 LYS A O 1
ATOM 1249 N N . MET A 1 159 ? -4.699 12.830 15.163 1.00 98.12 159 MET A N 1
ATOM 1250 C CA . MET A 1 159 ? -4.704 13.523 13.865 1.00 98.12 159 MET A CA 1
ATOM 1251 C C . MET A 1 159 ? -5.058 12.640 12.653 1.00 98.12 159 MET A C 1
ATOM 1253 O O . MET A 1 159 ? -4.747 13.019 11.528 1.00 98.12 159 MET A O 1
ATOM 1257 N N . ALA A 1 160 ? -5.648 11.457 12.847 1.00 98.38 160 ALA A N 1
ATOM 1258 C CA . ALA A 1 160 ? -6.095 10.622 11.734 1.00 98.38 160 ALA A CA 1
ATOM 1259 C C . ALA A 1 160 ? -7.312 11.243 11.031 1.00 98.38 160 ALA A C 1
ATOM 1261 O O . ALA A 1 160 ? -8.153 11.864 11.681 1.00 98.38 160 ALA A O 1
ATOM 1262 N N . ASN A 1 161 ? -7.420 11.052 9.719 1.00 98.69 161 ASN A N 1
ATOM 1263 C CA . ASN A 1 161 ? -8.604 11.408 8.950 1.00 98.69 161 ASN A CA 1
ATOM 1264 C C . ASN A 1 161 ? -9.524 10.189 8.828 1.00 98.69 161 ASN A C 1
ATOM 1266 O O . ASN A 1 161 ? -9.187 9.233 8.135 1.00 98.69 161 ASN A O 1
ATOM 1270 N N . LEU A 1 162 ? -10.668 10.215 9.514 1.00 98.31 162 LEU A N 1
ATOM 1271 C CA . LEU A 1 162 ? -11.713 9.188 9.463 1.00 98.31 162 LEU A CA 1
ATOM 1272 C C . LEU A 1 162 ? -12.970 9.693 8.745 1.00 98.31 162 LEU A C 1
ATOM 1274 O O . LEU A 1 162 ? -14.020 9.068 8.866 1.00 98.31 162 LEU A O 1
ATOM 1278 N N . ARG A 1 163 ? -12.898 10.814 8.014 1.00 98.31 163 ARG A N 1
ATOM 1279 C CA . ARG A 1 163 ? -14.037 11.373 7.274 1.00 98.31 163 ARG A CA 1
ATOM 1280 C C . ARG A 1 163 ? -14.689 10.294 6.411 1.00 98.31 163 ARG A C 1
ATOM 1282 O O . ARG A 1 163 ? -13.996 9.559 5.715 1.00 98.31 163 ARG A O 1
ATOM 1289 N N . ASN A 1 164 ? -16.013 10.179 6.456 1.00 97.94 164 ASN A N 1
ATOM 1290 C CA . ASN A 1 164 ? -16.784 9.156 5.737 1.00 97.94 164 ASN A CA 1
ATOM 1291 C C . ASN A 1 164 ? -16.418 7.689 6.062 1.00 97.94 164 ASN A C 1
ATOM 1293 O O . ASN A 1 164 ? -16.897 6.790 5.371 1.00 97.94 164 ASN A O 1
ATOM 1297 N N . ALA A 1 165 ? -15.577 7.408 7.063 1.00 98.06 165 ALA A N 1
ATOM 1298 C CA . ALA A 1 165 ? -15.249 6.037 7.436 1.00 98.06 165 ALA A CA 1
ATOM 1299 C C . ALA A 1 165 ? -16.451 5.356 8.109 1.00 98.06 165 ALA A C 1
ATOM 1301 O O . ALA A 1 165 ? -17.135 5.949 8.945 1.00 98.06 165 ALA A O 1
ATOM 1302 N N . ASN A 1 166 ? -16.684 4.086 7.783 1.00 97.69 166 ASN A N 1
ATOM 1303 C CA . ASN A 1 166 ? -17.725 3.281 8.417 1.00 97.69 166 ASN A CA 1
ATOM 1304 C C . ASN A 1 166 ? -17.210 2.721 9.749 1.00 97.69 166 ASN A C 1
ATOM 1306 O O . ASN A 1 166 ? -16.584 1.663 9.775 1.00 97.69 166 ASN A O 1
ATOM 1310 N N . VAL A 1 167 ? -17.438 3.448 10.842 1.00 96.44 167 VAL A N 1
ATOM 1311 C CA . VAL A 1 167 ? -17.019 3.081 12.201 1.00 96.44 167 VAL A CA 1
ATOM 1312 C C . VAL A 1 167 ? -18.077 3.528 13.208 1.00 96.44 167 VAL A C 1
ATOM 1314 O O . VAL A 1 167 ? -18.646 4.609 13.062 1.00 96.44 167 VAL A O 1
ATOM 1317 N N . THR A 1 168 ? -18.356 2.716 14.231 1.00 95.00 168 THR A N 1
ATOM 1318 C CA . THR A 1 168 ? -19.328 3.090 15.272 1.00 95.00 168 THR A CA 1
ATOM 1319 C C . THR A 1 168 ? -18.688 3.886 16.412 1.00 95.00 168 THR A C 1
ATOM 1321 O O . THR A 1 168 ? -17.470 3.851 16.623 1.00 95.00 168 THR A O 1
ATOM 1324 N N . VAL A 1 169 ? -19.522 4.589 17.184 1.00 93.56 169 VAL A N 1
ATOM 1325 C CA . VAL A 1 169 ? -19.095 5.344 18.372 1.00 93.56 169 VAL A CA 1
ATOM 1326 C C . VAL A 1 169 ? -18.450 4.411 19.399 1.00 93.56 169 VAL A C 1
ATOM 1328 O O . VAL A 1 169 ? -17.406 4.735 19.960 1.00 93.56 169 VAL A O 1
ATOM 1331 N N . GLU A 1 170 ? -19.006 3.214 19.591 1.00 93.31 170 GLU A N 1
ATOM 1332 C CA . GLU A 1 170 ? -18.497 2.210 20.528 1.00 93.31 170 GLU A CA 1
ATOM 1333 C C . GLU A 1 170 ? -17.109 1.714 20.116 1.00 93.31 170 GLU A C 1
ATOM 1335 O O . GLU A 1 170 ? -16.240 1.542 20.968 1.00 93.31 170 GLU A O 1
ATOM 1340 N N . GLN A 1 171 ? -16.866 1.517 18.815 1.00 95.12 171 GLN A N 1
ATOM 1341 C CA . GLN A 1 171 ? -15.540 1.141 18.321 1.00 95.12 171 GLN A CA 1
ATOM 1342 C C . GLN A 1 171 ? -14.521 2.255 18.574 1.00 95.12 171 GLN A C 1
ATOM 1344 O O . GLN A 1 171 ? -13.425 1.981 19.067 1.00 95.12 171 GLN A O 1
ATOM 1349 N N . LEU A 1 172 ? -14.880 3.507 18.276 1.00 95.38 172 LEU A N 1
ATOM 1350 C CA . LEU A 1 172 ? -14.019 4.670 18.500 1.00 95.38 172 LEU A CA 1
ATOM 1351 C C . LEU A 1 172 ? -13.716 4.888 19.985 1.00 95.38 172 LEU A C 1
ATOM 1353 O O . LEU A 1 172 ? -12.582 5.213 20.324 1.00 95.38 172 LEU A O 1
ATOM 1357 N N . ALA A 1 173 ? -14.676 4.624 20.873 1.00 94.19 173 ALA A N 1
ATOM 1358 C CA . ALA A 1 173 ? -14.493 4.731 22.320 1.00 94.19 173 ALA A CA 1
ATOM 1359 C C . ALA A 1 173 ? -13.403 3.789 22.868 1.00 94.19 173 ALA A C 1
ATOM 1361 O O . ALA A 1 173 ? -12.849 4.042 23.936 1.00 94.19 173 ALA A O 1
ATOM 1362 N N . THR A 1 174 ? -13.060 2.717 22.142 1.00 96.44 174 THR A N 1
ATOM 1363 C CA . THR A 1 174 ? -11.959 1.810 22.519 1.00 96.44 174 THR A CA 1
ATOM 1364 C C . THR A 1 174 ? -10.574 2.292 22.078 1.00 96.44 174 THR A C 1
ATOM 1366 O O . THR A 1 174 ? -9.564 1.714 22.496 1.00 96.44 174 THR A O 1
ATOM 1369 N N . ALA A 1 175 ? -10.494 3.327 21.236 1.00 96.56 175 ALA A N 1
ATOM 1370 C CA . ALA A 1 175 ? -9.229 3.861 20.752 1.00 96.56 175 ALA A CA 1
ATOM 1371 C C . ALA A 1 175 ? -8.396 4.453 21.898 1.00 96.56 175 ALA A C 1
ATOM 1373 O O . ALA A 1 175 ? -8.912 5.036 22.847 1.00 96.56 175 ALA A O 1
ATOM 1374 N N . GLY A 1 176 ? -7.073 4.322 21.801 1.00 95.69 176 GLY A N 1
ATOM 1375 C CA . GLY A 1 176 ? -6.157 4.831 22.822 1.00 95.69 176 GLY A CA 1
ATOM 1376 C C . GLY A 1 176 ? -5.959 6.344 22.761 1.00 95.69 176 GLY A C 1
ATOM 1377 O O . GLY A 1 176 ? -5.657 6.964 23.777 1.00 95.69 176 GLY A O 1
ATOM 1378 N N . ASN A 1 177 ? -6.082 6.947 21.575 1.00 95.88 177 ASN A N 1
ATOM 1379 C CA . ASN A 1 177 ? -5.946 8.392 21.395 1.00 95.88 177 ASN A CA 1
ATOM 1380 C C . ASN A 1 177 ? -6.621 8.848 20.092 1.00 95.88 177 ASN A C 1
ATOM 1382 O O . ASN A 1 177 ? -6.266 8.342 19.029 1.00 95.88 177 ASN A O 1
ATOM 1386 N N . LEU A 1 178 ? -7.527 9.824 20.181 1.00 96.94 178 LEU A N 1
ATOM 1387 C CA . LEU A 1 178 ? -8.238 10.453 19.058 1.00 96.94 178 LEU A CA 1
ATOM 1388 C C . LEU A 1 178 ? -7.999 11.975 18.968 1.00 96.94 178 LEU A C 1
ATOM 1390 O O . LEU A 1 178 ? -8.675 12.654 18.205 1.00 96.94 178 LEU A O 1
ATOM 1394 N N . GLU A 1 179 ? -7.037 12.527 19.718 1.00 96.06 179 GLU A N 1
ATOM 1395 C CA . GLU A 1 179 ? -6.722 13.965 19.723 1.00 96.06 179 GLU A CA 1
ATOM 1396 C C . GLU A 1 179 ? -6.550 14.481 18.285 1.00 96.06 179 GLU A C 1
ATOM 1398 O O . GLU A 1 179 ? -5.740 13.953 17.517 1.00 96.06 179 GLU A O 1
ATOM 1403 N N . LYS A 1 180 ? -7.297 15.522 17.917 1.00 96.88 180 LYS A N 1
ATOM 1404 C CA . LYS A 1 180 ? -7.307 16.192 16.609 1.00 96.88 180 LYS A CA 1
ATOM 1405 C C . LYS A 1 180 ? -7.678 15.301 15.427 1.00 96.88 180 LYS A C 1
ATOM 1407 O O . LYS A 1 180 ? -7.427 15.696 14.288 1.00 96.88 180 LYS A O 1
ATOM 1412 N N . ALA A 1 181 ? -8.213 14.104 15.659 1.00 98.00 181 ALA A N 1
ATOM 1413 C CA . ALA A 1 181 ? -8.717 13.268 14.579 1.00 98.00 181 ALA A CA 1
ATOM 1414 C C . ALA A 1 181 ? -9.910 13.953 13.898 1.00 98.00 181 ALA A C 1
ATOM 1416 O O . ALA A 1 181 ? -10.701 14.626 14.558 1.00 98.00 181 ALA A O 1
ATOM 1417 N N . ILE A 1 182 ? -10.033 13.782 12.585 1.00 98.19 182 ILE A N 1
ATOM 1418 C CA . ILE A 1 182 ? -11.233 14.150 11.833 1.00 98.19 182 ILE A CA 1
ATOM 1419 C C . ILE A 1 182 ? -12.169 12.950 11.906 1.00 98.19 182 ILE A C 1
ATOM 1421 O O . ILE A 1 182 ? -11.793 11.854 11.500 1.00 98.19 182 ILE A O 1
ATOM 1425 N N . MET A 1 183 ? -13.361 13.152 12.446 1.00 97.19 183 MET A N 1
ATOM 1426 C CA . MET A 1 183 ? -14.363 12.123 12.698 1.00 97.19 183 MET A CA 1
ATOM 1427 C C . MET A 1 183 ? -15.156 11.792 11.424 1.00 97.19 183 MET A C 1
ATOM 1429 O O . MET A 1 183 ? -15.043 12.512 10.428 1.00 97.19 183 MET A O 1
ATOM 1433 N N . PRO A 1 184 ? -15.967 10.714 11.414 1.00 96.81 184 PRO A N 1
ATOM 1434 C CA . PRO A 1 184 ? -16.733 10.311 10.231 1.00 96.81 184 PRO A CA 1
ATOM 1435 C C . PRO A 1 184 ? -17.620 11.398 9.622 1.00 96.81 184 PRO A C 1
ATOM 1437 O O . PRO A 1 184 ? -17.784 11.431 8.405 1.00 96.81 184 PRO A O 1
ATOM 1440 N N . ASP A 1 185 ? -18.126 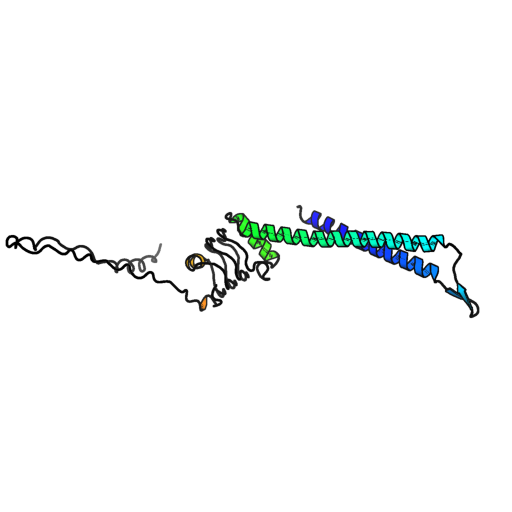12.321 10.438 1.00 94.69 185 ASP A N 1
ATOM 1441 C CA . ASP A 1 185 ? -18.929 13.472 10.009 1.00 94.69 185 ASP A CA 1
ATOM 1442 C C . ASP A 1 185 ? -18.096 14.684 9.539 1.00 94.69 185 ASP A C 1
ATOM 1444 O O . ASP A 1 185 ? -18.652 15.706 9.142 1.00 94.69 185 ASP A O 1
ATOM 1448 N N . GLY A 1 186 ? -16.765 14.583 9.570 1.00 94.94 186 GLY A N 1
ATOM 1449 C CA . GLY A 1 186 ? -15.831 15.633 9.173 1.00 94.94 186 GLY A CA 1
ATOM 1450 C C . GLY A 1 186 ? -15.469 16.632 10.276 1.00 94.94 186 GLY A C 1
ATOM 1451 O O . GLY A 1 186 ? -14.603 17.477 10.043 1.00 94.94 186 GLY A O 1
ATOM 1452 N N . ARG A 1 187 ? -16.073 16.551 11.470 1.00 95.38 187 ARG A N 1
ATOM 1453 C CA . ARG A 1 187 ? -15.696 17.402 12.613 1.00 95.38 187 ARG A CA 1
ATOM 1454 C C . ARG A 1 187 ? -14.416 16.900 13.265 1.00 95.38 187 ARG A C 1
ATOM 1456 O O . ARG A 1 187 ? -14.066 15.728 13.155 1.00 95.38 187 ARG A O 1
ATOM 1463 N N . LYS A 1 188 ? -13.706 17.775 13.974 1.00 95.19 188 LYS A N 1
ATOM 1464 C CA . LYS A 1 188 ? -12.599 17.333 14.830 1.00 95.19 188 LYS A CA 1
ATOM 1465 C C . LYS A 1 188 ? -13.139 16.630 16.065 1.00 95.19 188 LYS A C 1
ATOM 1467 O O . LYS A 1 188 ? -14.193 17.008 16.563 1.00 95.19 188 LYS A O 1
ATOM 1472 N N . TYR A 1 189 ? -12.393 15.662 16.589 1.00 94.25 189 TYR A N 1
ATOM 1473 C CA . TYR A 1 189 ? -12.768 14.922 17.794 1.00 94.25 189 TYR A CA 1
ATOM 1474 C C . TYR A 1 189 ? -13.065 15.839 18.992 1.00 94.25 189 TYR A C 1
ATOM 1476 O O . TYR A 1 189 ? -13.989 15.568 19.749 1.00 94.25 189 TYR A O 1
ATOM 1484 N N . GLU A 1 190 ? -12.345 16.955 19.141 1.00 91.81 190 GLU A N 1
ATOM 1485 C CA . GLU A 1 190 ? -12.594 17.934 20.210 1.00 91.81 190 GLU A CA 1
ATOM 1486 C C . GLU A 1 190 ? -13.950 18.651 20.104 1.00 91.81 190 GLU A C 1
ATOM 1488 O O . GLU A 1 190 ? -14.446 19.175 21.096 1.00 91.81 190 GLU A O 1
ATOM 1493 N N . GLU A 1 191 ? -14.532 18.688 18.908 1.00 91.56 191 GLU A N 1
ATOM 1494 C CA . GLU A 1 191 ? -15.804 19.345 18.581 1.00 91.56 191 GLU A CA 1
ATOM 1495 C C . GLU A 1 191 ? -16.914 18.308 18.313 1.00 91.56 191 GLU A C 1
ATOM 1497 O O . GLU A 1 191 ? -18.011 18.645 17.857 1.00 91.56 191 GLU A O 1
ATOM 1502 N N . TRP A 1 192 ? -16.614 17.021 18.517 1.00 86.06 192 TRP A N 1
ATOM 1503 C CA . TRP A 1 192 ? -17.463 15.926 18.080 1.00 86.06 192 TRP A CA 1
ATOM 1504 C C . TRP A 1 192 ? -18.474 15.530 19.154 1.00 86.06 192 TRP A C 1
ATOM 1506 O O . TRP A 1 192 ? -18.136 14.934 20.174 1.00 86.06 192 TRP A O 1
ATOM 1516 N N . GLU A 1 193 ? -19.741 15.819 18.871 1.00 78.31 193 GLU A N 1
ATOM 1517 C CA . GLU A 1 193 ? -20.886 15.301 19.617 1.00 78.31 193 GLU A CA 1
ATOM 1518 C C . GLU A 1 193 ? -21.478 14.111 18.844 1.00 78.31 193 GLU A C 1
ATOM 1520 O O . GLU A 1 193 ? -22.078 14.327 17.779 1.00 78.31 193 GLU A O 1
ATOM 1525 N N . PRO A 1 194 ? -21.289 12.859 19.305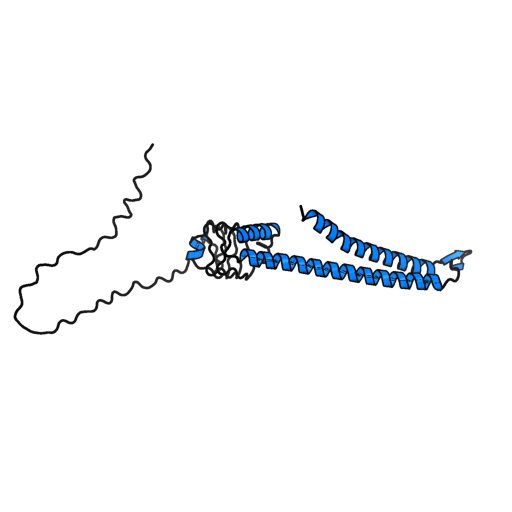 1.00 68.62 194 PRO A N 1
ATOM 1526 C CA . PRO A 1 194 ? -21.858 11.699 18.635 1.00 68.62 194 PRO A CA 1
ATOM 1527 C C . PRO A 1 194 ? -23.384 11.721 18.753 1.00 68.62 194 PRO A C 1
ATOM 1529 O O . PRO A 1 194 ? -23.929 11.931 19.835 1.00 68.62 194 PRO A O 1
ATOM 1532 N N . ILE A 1 195 ? -24.086 11.459 17.648 1.00 64.38 195 ILE A N 1
ATOM 1533 C CA . ILE A 1 195 ? -25.540 11.265 17.674 1.00 64.38 195 ILE A CA 1
ATOM 1534 C C . ILE A 1 195 ? -25.801 9.910 18.337 1.00 64.38 195 ILE A C 1
ATOM 1536 O O . ILE A 1 195 ? -25.711 8.865 17.693 1.00 64.38 195 ILE A O 1
ATOM 1540 N N . ILE A 1 196 ? -26.092 9.920 19.636 1.00 62.97 196 ILE A N 1
ATOM 1541 C CA . ILE A 1 196 ? -26.561 8.735 20.350 1.00 62.97 196 ILE A CA 1
ATOM 1542 C C . ILE A 1 196 ? -28.054 8.625 20.035 1.00 62.97 196 ILE A C 1
ATOM 1544 O O . ILE A 1 196 ? -28.833 9.486 20.436 1.00 62.97 196 ILE A O 1
ATOM 1548 N N . GLN A 1 197 ? -28.471 7.601 19.286 1.00 51.50 197 GLN A N 1
ATOM 1549 C CA . GLN A 1 197 ? -29.890 7.252 19.254 1.00 51.50 197 GLN A CA 1
ATOM 1550 C C . GLN A 1 197 ? -30.246 6.760 20.657 1.00 51.50 197 GLN A C 1
ATOM 1552 O O . GLN A 1 197 ? -29.956 5.615 21.001 1.00 51.50 197 GLN A O 1
ATOM 1557 N N . GLU A 1 198 ? -30.813 7.632 21.492 1.00 48.72 198 GLU A N 1
ATOM 1558 C CA . GLU A 1 198 ? -31.451 7.200 22.729 1.00 48.72 198 GLU A CA 1
ATOM 1559 C C . GLU A 1 198 ? -32.529 6.188 22.337 1.00 48.72 198 GLU A C 1
ATOM 1561 O O . GLU A 1 198 ? -33.538 6.539 21.726 1.00 48.72 198 GLU A O 1
ATOM 1566 N N . THR A 1 199 ? -32.306 4.905 22.628 1.00 43.28 199 THR A N 1
ATOM 1567 C CA . THR A 1 199 ? -33.404 3.941 22.652 1.00 43.28 199 THR A CA 1
ATOM 1568 C C . THR A 1 199 ? -34.447 4.509 23.607 1.00 43.28 199 THR A C 1
ATOM 1570 O O . THR A 1 199 ? -34.094 4.722 24.774 1.00 43.28 199 THR A O 1
ATOM 1573 N N . PRO A 1 200 ? -35.687 4.782 23.152 1.00 53.69 200 PRO A N 1
ATOM 1574 C CA . PRO A 1 200 ? -36.734 5.279 24.029 1.00 53.69 200 PRO A CA 1
ATOM 1575 C C . PRO A 1 200 ? -36.803 4.373 25.261 1.00 53.69 200 PRO A C 1
ATOM 1577 O O . PRO A 1 200 ? -36.713 3.148 25.094 1.00 53.69 200 PRO A O 1
ATOM 1580 N N . PRO A 1 201 ? -36.901 4.924 26.486 1.00 53.06 201 PRO A N 1
ATOM 1581 C CA . PRO A 1 201 ? -37.045 4.098 27.674 1.00 53.06 201 PRO A CA 1
ATOM 1582 C C . PRO A 1 201 ? -38.215 3.154 27.425 1.00 53.06 201 PRO A C 1
ATOM 1584 O O . PRO A 1 201 ? -39.284 3.612 27.026 1.00 53.06 201 PRO A O 1
ATOM 1587 N N . ALA A 1 202 ? -37.973 1.847 27.573 1.00 49.44 202 ALA A N 1
ATOM 1588 C CA . ALA A 1 202 ? -38.986 0.827 27.350 1.00 49.44 202 ALA A CA 1
ATOM 1589 C C . ALA A 1 202 ? -40.267 1.271 28.058 1.00 49.44 202 ALA A C 1
ATOM 1591 O O . ALA A 1 202 ? -40.268 1.398 29.285 1.00 49.44 202 ALA A O 1
ATOM 1592 N N . GLU A 1 203 ? -41.316 1.573 27.287 1.00 53.00 203 GLU A N 1
ATOM 1593 C CA . GLU A 1 203 ? -42.620 1.880 27.853 1.00 53.00 203 GLU A CA 1
ATOM 1594 C C . GLU A 1 203 ? -42.958 0.715 28.776 1.00 53.00 203 GLU A C 1
ATOM 1596 O O . GLU A 1 203 ? -43.077 -0.437 28.345 1.00 53.00 203 GLU A O 1
ATOM 1601 N N . THR A 1 204 ? -43.039 0.988 30.075 1.00 44.19 204 THR A N 1
ATOM 1602 C CA . THR A 1 204 ? -43.608 0.047 31.020 1.00 44.19 204 THR A CA 1
ATOM 1603 C C . THR A 1 204 ? -45.064 -0.096 30.615 1.00 44.19 204 THR A C 1
ATOM 1605 O O . THR A 1 204 ? -45.917 0.699 31.006 1.00 44.19 204 THR A O 1
ATOM 1608 N N . VAL A 1 205 ? -45.349 -1.105 29.788 1.00 46.72 205 VAL A N 1
ATOM 1609 C CA . VAL A 1 205 ? -46.704 -1.573 29.519 1.00 46.72 205 VAL A CA 1
ATOM 1610 C C . VAL A 1 205 ? -47.233 -2.083 30.854 1.00 46.72 205 VAL A C 1
ATOM 1612 O O . VAL A 1 205 ? -47.139 -3.262 31.198 1.00 46.72 205 VAL A O 1
ATOM 1615 N N . THR A 1 206 ? -47.742 -1.157 31.662 1.00 41.91 206 THR A N 1
ATOM 1616 C CA . THR A 1 206 ? -48.594 -1.459 32.798 1.00 41.91 206 THR A CA 1
ATOM 1617 C C . THR A 1 206 ? -49.852 -2.034 32.186 1.00 41.91 206 THR A C 1
ATOM 1619 O O . THR A 1 206 ? -50.774 -1.331 31.786 1.00 41.91 206 THR A O 1
ATOM 1622 N N . THR A 1 207 ? -49.847 -3.355 32.029 1.00 44.25 207 THR A N 1
ATOM 1623 C CA . THR A 1 207 ? -51.056 -4.104 31.732 1.00 44.25 207 THR A CA 1
ATOM 1624 C C . THR A 1 207 ? -51.987 -3.828 32.906 1.00 44.25 207 THR A C 1
ATOM 1626 O O . THR A 1 207 ? -51.808 -4.387 33.987 1.00 44.25 207 THR A O 1
ATOM 1629 N N . GLN A 1 208 ? -52.917 -2.885 32.736 1.00 43.06 208 GLN A N 1
ATOM 1630 C CA . GLN A 1 208 ? -54.029 -2.707 33.655 1.00 43.06 208 GLN A CA 1
ATOM 1631 C C . GLN A 1 208 ? -54.794 -4.026 33.644 1.00 43.06 208 GLN A C 1
ATOM 1633 O O . GLN A 1 208 ? -55.510 -4.344 32.696 1.00 43.06 208 GLN A O 1
ATOM 1638 N N . LEU A 1 209 ? -54.572 -4.833 34.678 1.00 39.66 209 LEU A N 1
ATOM 1639 C CA . LEU A 1 209 ? -55.361 -6.020 34.943 1.00 39.66 209 LEU A CA 1
ATOM 1640 C C . LEU A 1 209 ? -56.781 -5.523 35.248 1.00 39.66 209 LEU A C 1
ATOM 1642 O O . LEU A 1 209 ? -57.055 -5.045 36.348 1.00 39.66 209 LEU A O 1
ATOM 1646 N N . ALA A 1 210 ? -57.667 -5.560 34.256 1.00 42.72 210 ALA A N 1
ATOM 1647 C CA . ALA A 1 210 ? -59.088 -5.347 34.475 1.00 42.72 210 ALA A CA 1
ATOM 1648 C C . ALA A 1 210 ? -59.589 -6.479 35.385 1.00 42.72 210 ALA A C 1
ATOM 1650 O O . ALA A 1 210 ? -59.737 -7.621 34.953 1.00 42.72 210 ALA A O 1
ATOM 1651 N N . LEU A 1 211 ? -59.773 -6.180 36.672 1.00 41.34 211 LEU A N 1
ATOM 1652 C CA . LEU A 1 211 ? -60.419 -7.093 37.610 1.00 41.34 211 LEU A CA 1
ATOM 1653 C C . LEU A 1 211 ? -61.912 -7.175 37.259 1.00 41.34 211 LEU A C 1
ATOM 1655 O O . LEU A 1 211 ? -62.531 -6.125 37.063 1.00 41.34 211 LEU A O 1
ATOM 1659 N N . PRO A 1 212 ? -62.505 -8.380 37.181 1.00 38.62 212 PRO A N 1
ATOM 1660 C CA . PRO A 1 212 ? -63.924 -8.509 36.923 1.00 38.62 212 PRO A CA 1
ATOM 1661 C C . PRO A 1 212 ? -64.723 -7.975 38.110 1.00 38.62 212 PRO A C 1
ATOM 1663 O O . PRO A 1 212 ? -64.418 -8.210 39.282 1.00 38.62 212 PRO A O 1
ATOM 1666 N N . GLU A 1 213 ? -65.751 -7.224 37.752 1.00 40.47 213 GLU A N 1
ATOM 1667 C CA . GLU A 1 213 ? -66.744 -6.639 38.628 1.00 40.47 213 GLU A CA 1
ATOM 1668 C C . GLU A 1 213 ? -67.523 -7.729 39.385 1.00 40.47 213 GLU A C 1
ATOM 1670 O O . GLU A 1 213 ? -67.874 -8.767 38.825 1.00 40.47 213 GLU A O 1
ATOM 1675 N N . ASN A 1 214 ? -67.866 -7.415 40.637 1.00 36.38 214 ASN A N 1
ATOM 1676 C CA . ASN A 1 214 ? -68.944 -8.020 41.420 1.00 36.38 214 ASN A CA 1
ATOM 1677 C C . ASN A 1 214 ? -68.667 -9.378 42.102 1.00 36.38 214 ASN A C 1
ATOM 1679 O O . ASN A 1 214 ? -68.773 -10.446 41.511 1.00 36.38 214 ASN A O 1
ATOM 1683 N N . ASN A 1 215 ? -68.422 -9.334 43.417 1.00 35.56 215 ASN A N 1
ATOM 1684 C CA . ASN A 1 215 ? -69.382 -9.858 44.395 1.00 35.56 215 ASN A CA 1
ATOM 1685 C C . ASN A 1 215 ? -68.962 -9.477 45.824 1.00 35.56 215 ASN A C 1
ATOM 1687 O O . ASN A 1 215 ? -67.824 -9.660 46.254 1.00 35.56 215 ASN A O 1
ATOM 1691 N N . GLN A 1 216 ? -69.921 -8.915 46.558 1.00 41.69 216 GLN A N 1
ATOM 1692 C CA . GLN A 1 216 ? -69.857 -8.537 47.969 1.00 41.69 216 GLN A CA 1
ATOM 1693 C C . GLN A 1 216 ? -69.529 -9.749 48.853 1.00 41.69 216 GLN A C 1
ATOM 1695 O O . GLN A 1 216 ? -70.454 -10.354 49.356 1.00 41.69 216 GLN A O 1
ATOM 1700 N N . HIS A 1 217 ? -68.261 -10.134 49.029 1.00 38.38 217 HIS A N 1
ATOM 1701 C CA . HIS A 1 217 ? -67.781 -10.974 50.146 1.00 38.38 217 HIS A CA 1
ATOM 1702 C C . HIS A 1 217 ? -66.249 -11.147 50.090 1.00 38.38 217 HIS A C 1
ATOM 1704 O O . HIS A 1 217 ? -65.749 -12.247 49.891 1.00 38.38 217 HIS A O 1
ATOM 1710 N N . SER A 1 218 ? -65.465 -10.070 50.231 1.00 34.53 218 SER A N 1
ATOM 1711 C CA . SER A 1 218 ? -64.053 -10.153 50.695 1.00 34.53 218 SER A CA 1
ATOM 1712 C C . SER A 1 218 ? -63.426 -8.774 50.963 1.00 34.53 218 SER A C 1
ATOM 1714 O O . SER A 1 218 ? -62.296 -8.473 50.588 1.00 34.53 218 SER A O 1
ATOM 1716 N N . LYS A 1 219 ? -64.133 -7.924 51.719 1.00 41.94 219 LYS A N 1
ATOM 1717 C CA . LYS A 1 219 ? -63.450 -6.942 52.574 1.00 41.94 219 LYS A CA 1
ATOM 1718 C C . LYS A 1 219 ? -62.717 -7.743 53.657 1.00 41.94 219 LYS A C 1
ATOM 1720 O O . LYS A 1 219 ? -63.382 -8.080 54.622 1.00 41.94 219 LYS A O 1
ATOM 1725 N N . ILE A 1 220 ? -61.444 -8.124 53.465 1.00 39.78 220 ILE A N 1
ATOM 1726 C CA . ILE A 1 220 ? -60.510 -8.533 54.552 1.00 39.78 220 ILE A CA 1
ATOM 1727 C C . ILE A 1 220 ? -59.026 -8.714 54.130 1.00 39.78 220 ILE A C 1
ATOM 1729 O O . ILE A 1 220 ? -58.181 -8.768 55.012 1.00 39.78 220 ILE A O 1
ATOM 1733 N N . LEU A 1 221 ? -58.617 -8.699 52.853 1.00 30.61 221 LEU A N 1
ATOM 1734 C CA . LEU A 1 221 ? -57.187 -8.887 52.488 1.00 30.61 221 LEU A CA 1
ATOM 1735 C C . LEU A 1 221 ? -56.505 -7.642 51.890 1.00 30.61 221 LEU A C 1
ATOM 1737 O O . LEU A 1 221 ? -55.811 -7.719 50.884 1.00 30.61 221 LEU A O 1
ATOM 1741 N N . LEU A 1 222 ? -56.658 -6.490 52.548 1.00 35.47 222 LEU A N 1
ATOM 1742 C CA . LEU A 1 222 ? -55.818 -5.307 52.322 1.00 35.47 222 LEU A CA 1
ATOM 1743 C C . LEU A 1 222 ? -54.973 -5.051 53.579 1.00 35.47 222 LEU A C 1
ATOM 1745 O O . LEU A 1 222 ? -55.232 -4.104 54.314 1.00 35.47 222 LEU A O 1
ATOM 1749 N N . LEU A 1 223 ? -54.018 -5.942 53.882 1.00 34.62 223 LEU A N 1
ATOM 1750 C CA . LEU A 1 223 ? -53.055 -5.672 54.962 1.00 34.62 223 LEU A CA 1
ATOM 1751 C C . LEU A 1 223 ? -51.695 -6.389 54.910 1.00 34.62 223 LEU A C 1
ATOM 1753 O O . LEU A 1 223 ? -50.883 -6.122 55.786 1.00 34.62 223 LEU A O 1
ATOM 1757 N N . LEU A 1 224 ? -51.362 -7.229 53.922 1.00 32.78 224 LEU A N 1
ATOM 1758 C CA . LEU A 1 224 ? -50.048 -7.903 53.907 1.00 32.78 224 LEU A CA 1
ATOM 1759 C C . LEU A 1 224 ? -49.473 -8.094 52.494 1.00 32.78 224 LEU A C 1
ATOM 1761 O O . LEU A 1 224 ? -49.650 -9.147 51.894 1.00 32.78 224 LEU A O 1
ATOM 1765 N N . ALA A 1 225 ? -48.785 -7.060 51.996 1.00 34.31 225 ALA A N 1
ATOM 1766 C CA . ALA A 1 225 ? -47.643 -7.086 51.060 1.00 34.31 225 ALA A CA 1
ATOM 1767 C C . ALA A 1 225 ? -47.357 -5.616 50.668 1.00 34.31 225 ALA A C 1
ATOM 1769 O O . ALA A 1 225 ? -47.998 -5.071 49.782 1.00 34.31 225 ALA A O 1
ATOM 1770 N N . GLY A 1 226 ? -46.536 -4.826 51.359 1.00 28.72 226 GLY A N 1
ATOM 1771 C CA . GLY A 1 226 ? -45.251 -5.181 51.946 1.00 28.72 226 GLY A CA 1
ATOM 1772 C C . GLY A 1 226 ? -44.140 -4.967 50.915 1.00 28.72 226 GLY A C 1
ATOM 1773 O O . GLY A 1 226 ? -43.724 -5.918 50.276 1.00 28.72 226 GLY A O 1
ATOM 1774 N N . ALA A 1 227 ? -43.738 -3.700 50.759 1.00 32.00 227 ALA A N 1
ATOM 1775 C CA . ALA A 1 227 ? -42.401 -3.200 50.420 1.00 32.00 227 ALA A CA 1
ATOM 1776 C C . ALA A 1 227 ? -41.498 -4.042 49.487 1.00 32.00 227 ALA A C 1
ATOM 1778 O O . ALA A 1 227 ? -40.984 -5.089 49.871 1.00 32.00 227 ALA A O 1
ATOM 1779 N N . GLY A 1 228 ? -41.173 -3.491 48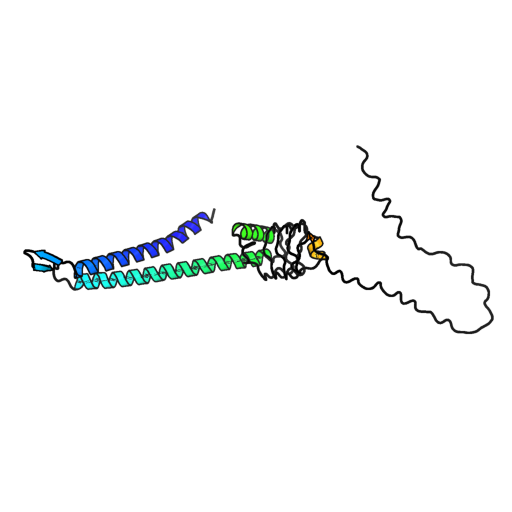.312 1.00 29.77 228 GLY A N 1
ATOM 1780 C CA . GLY A 1 228 ? -40.257 -4.126 47.363 1.00 29.77 228 GLY A CA 1
ATOM 1781 C C . GLY A 1 228 ? -39.582 -3.169 46.376 1.00 29.77 228 GLY A C 1
ATOM 1782 O O . GLY A 1 228 ? -39.852 -3.237 45.189 1.00 29.77 228 GLY A O 1
ATOM 1783 N N . ILE A 1 229 ? -38.658 -2.351 46.894 1.00 34.12 229 ILE A N 1
ATOM 1784 C CA . ILE A 1 229 ? -37.421 -1.890 46.227 1.00 34.12 229 ILE A CA 1
ATOM 1785 C C . ILE A 1 229 ? -37.545 -0.774 45.168 1.00 34.12 229 ILE A C 1
ATOM 1787 O O . ILE A 1 229 ? -37.707 -1.001 43.975 1.00 34.12 229 ILE A O 1
ATOM 1791 N N . ALA A 1 230 ? -37.258 0.446 45.630 1.00 29.14 230 ALA A N 1
ATOM 1792 C CA . ALA A 1 230 ? -36.667 1.525 44.846 1.00 29.14 230 ALA A CA 1
ATOM 1793 C C . ALA A 1 230 ? -35.442 2.064 45.606 1.00 29.14 230 ALA A C 1
ATOM 1795 O O . ALA A 1 230 ? -35.608 2.916 46.468 1.00 29.14 230 ALA A O 1
ATOM 1796 N N . VAL A 1 231 ? -34.229 1.566 45.324 1.00 31.42 231 VAL A N 1
ATOM 1797 C CA . VAL A 1 231 ? -32.961 2.261 45.645 1.00 31.42 231 VAL A CA 1
ATOM 1798 C C . VAL A 1 231 ? -31.864 1.796 44.677 1.00 31.42 231 VAL A C 1
ATOM 1800 O O . VAL A 1 231 ? -31.183 0.806 44.923 1.00 31.42 231 VAL A O 1
ATOM 1803 N N . VAL A 1 232 ? -31.629 2.547 43.602 1.00 34.78 232 VAL A N 1
ATOM 1804 C CA . VAL A 1 232 ? -30.323 2.570 42.921 1.00 34.78 232 VAL A CA 1
ATOM 1805 C C . VAL A 1 232 ? -29.940 4.032 42.721 1.00 34.78 232 VAL A C 1
ATOM 1807 O O . VAL A 1 232 ? -30.123 4.591 41.651 1.00 34.78 232 VAL A O 1
ATOM 1810 N N . SER A 1 233 ? -29.461 4.682 43.786 1.00 43.53 233 SER A N 1
ATOM 1811 C CA . SER A 1 233 ? -28.768 5.979 43.673 1.00 43.53 233 SER A CA 1
ATOM 1812 C C . SER A 1 233 ? -27.866 6.315 44.875 1.00 43.53 233 SER A C 1
ATOM 1814 O O . SER A 1 233 ? -27.657 7.484 45.200 1.00 43.53 233 SER A O 1
ATOM 1816 N N . SER A 1 234 ? -27.303 5.322 45.577 1.00 38.78 234 SER A N 1
ATOM 1817 C CA . SER A 1 234 ? -26.388 5.603 46.709 1.00 38.78 234 SER A CA 1
ATOM 1818 C C . SER A 1 234 ? -25.171 4.681 46.824 1.00 38.78 234 SER A C 1
ATOM 1820 O O . SER A 1 234 ? -24.426 4.777 47.791 1.00 38.78 234 SER A O 1
ATOM 1822 N N . VAL A 1 235 ? -24.899 3.843 45.817 1.00 43.56 235 VAL A N 1
ATOM 1823 C CA . VAL A 1 235 ? -23.681 3.004 45.786 1.00 43.56 235 VAL A CA 1
ATOM 1824 C C . VAL A 1 235 ? -22.552 3.643 44.958 1.00 43.56 235 VAL A C 1
ATOM 1826 O O . VAL A 1 235 ? -21.386 3.310 45.142 1.00 43.56 235 VAL A O 1
ATOM 1829 N N . PHE A 1 236 ? -22.842 4.645 44.118 1.00 41.09 236 PHE A N 1
ATOM 1830 C CA . PHE A 1 236 ? -21.827 5.256 43.245 1.00 41.09 236 PHE A CA 1
ATOM 1831 C C . PHE A 1 236 ? -21.024 6.404 43.893 1.00 41.09 236 PHE A C 1
ATOM 1833 O O .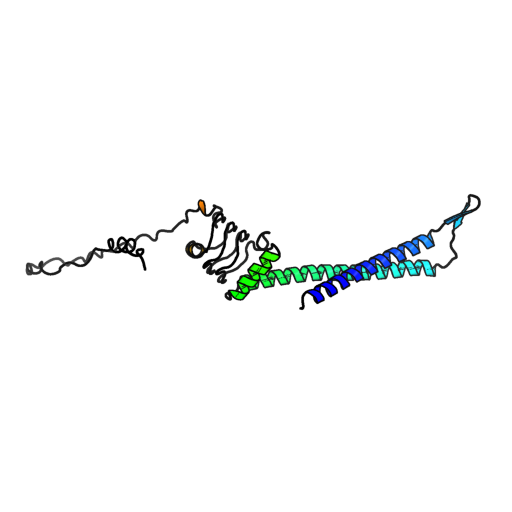 PHE A 1 236 ? -19.945 6.743 43.420 1.00 41.09 236 PHE A O 1
ATOM 1840 N N . SER A 1 237 ? -21.471 6.964 45.024 1.00 46.25 237 SER A N 1
ATOM 1841 C CA . SER A 1 237 ? -20.741 8.026 45.745 1.00 46.25 237 SER A CA 1
ATOM 1842 C C . SER A 1 237 ? -19.842 7.520 46.885 1.00 46.25 237 SER A C 1
ATOM 1844 O O . SER A 1 237 ? -19.077 8.301 47.448 1.00 46.25 237 SER A O 1
ATOM 1846 N N . LEU A 1 238 ? -19.861 6.214 47.186 1.00 40.34 238 LEU A N 1
ATOM 1847 C CA . LEU A 1 238 ? -19.014 5.573 48.207 1.00 40.34 238 LEU A CA 1
ATOM 1848 C C . LEU A 1 238 ? -17.799 4.821 47.631 1.00 40.34 238 LEU A C 1
ATOM 1850 O O . LEU A 1 238 ? -16.924 4.402 48.383 1.00 40.34 238 LEU A O 1
ATOM 1854 N N . TRP A 1 239 ? -17.683 4.719 46.303 1.00 43.78 239 TRP A N 1
ATOM 1855 C CA . TRP A 1 239 ? -16.526 4.113 45.626 1.00 43.78 239 TRP A CA 1
ATOM 1856 C C . TRP A 1 239 ? -15.388 5.117 45.328 1.00 43.78 239 TRP A C 1
ATOM 1858 O O . TRP A 1 239 ? -14.264 4.715 45.044 1.00 43.78 239 TRP A O 1
ATOM 1868 N N . ALA A 1 240 ? -15.632 6.428 45.472 1.00 43.84 240 ALA A N 1
ATOM 1869 C CA . ALA A 1 240 ? -14.692 7.485 45.072 1.00 43.84 240 ALA A CA 1
ATOM 1870 C C . ALA A 1 240 ? -13.936 8.191 46.225 1.00 43.84 240 ALA A C 1
ATOM 1872 O O . ALA A 1 240 ? -13.296 9.214 45.987 1.00 43.84 240 ALA A O 1
ATOM 1873 N N . ARG A 1 241 ? -13.983 7.702 47.478 1.00 46.31 241 ARG A N 1
ATOM 1874 C CA . ARG A 1 241 ? -13.381 8.432 48.621 1.00 46.31 241 ARG A CA 1
ATOM 1875 C C . ARG A 1 241 ? -12.705 7.563 49.692 1.00 46.31 241 ARG A C 1
ATOM 1877 O O . ARG A 1 241 ? -12.828 7.850 50.876 1.00 46.31 241 ARG A O 1
ATOM 1884 N N . GLY A 1 242 ? -11.983 6.509 49.301 1.00 48.31 242 GLY A N 1
ATOM 1885 C CA . GLY A 1 242 ? -11.369 5.612 50.294 1.00 48.31 242 GLY A CA 1
ATOM 1886 C C . GLY A 1 242 ? -10.125 4.837 49.874 1.00 48.31 242 GLY A C 1
ATOM 1887 O O . GLY A 1 242 ? -9.878 3.780 50.445 1.00 48.31 242 GLY A O 1
ATOM 1888 N N . ARG A 1 243 ? -9.346 5.289 48.881 1.00 48.56 243 ARG A N 1
ATOM 1889 C CA . ARG A 1 243 ? -8.157 4.521 48.478 1.00 48.56 243 ARG A CA 1
ATOM 1890 C C . ARG A 1 243 ? -6.942 5.355 48.076 1.00 48.56 243 ARG A C 1
ATOM 1892 O O . ARG A 1 243 ? -6.421 5.120 47.003 1.00 48.56 243 ARG A O 1
ATOM 1899 N N . TRP A 1 244 ? -6.506 6.276 48.944 1.00 41.78 244 TRP A N 1
ATOM 1900 C CA . TRP A 1 244 ? -5.114 6.758 49.043 1.00 41.78 244 TRP A CA 1
ATOM 1901 C C . TRP A 1 244 ? -4.860 7.324 50.455 1.00 41.78 244 TRP A C 1
ATOM 1903 O O . TRP A 1 244 ? -4.884 8.532 50.658 1.00 41.78 244 TRP A O 1
ATOM 1913 N N . ASP A 1 245 ? -4.635 6.449 51.435 1.00 48.84 245 ASP A N 1
ATOM 1914 C CA . ASP A 1 245 ? -3.677 6.736 52.508 1.00 48.84 245 ASP A CA 1
ATOM 1915 C C . ASP A 1 245 ? -2.826 5.479 52.752 1.00 48.84 245 ASP A C 1
ATOM 1917 O O . ASP A 1 245 ? -3.244 4.359 52.458 1.00 48.84 245 ASP A O 1
ATOM 1921 N N . LYS A 1 246 ? -1.589 5.731 53.152 1.00 49.28 246 LYS A N 1
ATOM 1922 C CA . LYS A 1 246 ? -0.348 5.008 52.863 1.00 49.28 246 LYS A CA 1
ATOM 1923 C C . LYS A 1 246 ? -0.223 3.602 53.460 1.00 49.28 246 LYS A C 1
ATOM 1925 O O . LYS A 1 246 ? -0.477 3.387 54.642 1.00 49.28 246 LYS A O 1
ATOM 1930 N N . GLY A 1 247 ? 0.351 2.713 52.652 1.00 42.06 247 GLY A N 1
ATOM 1931 C CA . GLY A 1 247 ? 1.571 1.978 52.993 1.00 42.06 247 GLY A CA 1
ATOM 1932 C C . GLY A 1 247 ? 2.594 2.246 51.898 1.00 42.06 247 GLY A C 1
ATOM 1933 O O . GLY A 1 247 ? 2.196 2.089 50.722 1.00 42.06 247 GLY A O 1
#

pLDDT: mean 80.07, std 22.92, range [28.72, 98.69]

Sequence (247 aa):
MNQTIQWTKRNFISIVGFILAAAAFLMGLFGYINQHATIMVNNQEVELYQDSPFLGDFYANISAELASIAITILIIDAINQRRNKQQELDDLKWQMGSKDNVLVLEAVRKLRGKKWLIDGTLHGIDLRGANLSSAKLFMADLEGANLEKVKLNGAFLKMANLRNANVTVEQLATAGNLEKAIMPDGRKYEEWEPIIQETPPAETVTTQLALPENNQHSKILLLLAGAGIAVVSSVFSLWARGRWDKG

Foldseek 3Di:
DPPVVVVVVLVVLLVLLVVLLVVLVVLLVVLVCQVDPWDQDPNDTDRPHDDDPVSSVVSNVSSVVSNVVSVVSNVVSVVVVVVVVVVLVVCLLVQCLAQDCVSNQVSLVVCVVVVVQAPCVQELRENALHECALHASDNGENHNYECHNYAQQQYAHHNYECALYNDDPVNVVRYNYQHQYQHNPRDGPVPDDDPDPPPPDPPPPPVPPPDDDDDPDDPPPPDDDDDDDDDDDPPVVVVPPPPDDDD